Protein AF-A0A1G3XS09-F1 (afdb_monomer_lite)

pLDDT: mean 94.89, std 5.65, range [63.19, 98.88]

Foldseek 3Di:
DAWAWEDDPPDDIDIDDFAAPWEKEWALQFPPVVVSVVVQVVLVVLVQHHDPDPRDIAIEDPVQEYQDQEWEAADLQKFWFKFWKWAFAPVFIKIWIKTQIFRPVCNNVPPNVRSRRTHIHTHRYIYTCVVCVVPQQAKKKWKWFDDPNDIDGFDIDGPVRGHDPVVVCVVVVHRDHNYMYRRDHDATPVNDGDSGQKMKIKIADPPVGDITIGIHGYHHD

Sequence (221 aa):
MIRLTVTTEKNSPREFDFTVRQLFCGGFTGRNQEAVKKHIEEMASVGIPAPERTPALYHISPSLITTDSEIEVVGDKTSGEVEPVLLIGAEETYLTVGSDQTDREVERLSYPKSKQICGKAVAKDVWRFSEVKNHFDNLILRSEVEKDGKTYLYQEGPAGLLTKPFDLLSMYSVGNEGTALFSGTIPTKTGQLIYAGLYKIELIDPVLNRRITHTYRVKTL

Secondary structure (DSSP, 8-state):
-EEEEEEETTEEEEEEEE---EEEEEES-BS-HHHHHHHHHHHHHTTPPPPSSSSEEEEE-GGGEE--SEEEES-S-EE--EEEEEEE-SS-EEEEEEEE-EEHHHHTT-HHHHHHTS-EEE-SEEEEHHHHTTTGGGPEEEEEEEETTEEEEEEEEEGGGB--HHHHHHHHT---TTEEEE---PPBTTSS----SEEEEEEEETTTTEEEEEEEEEEE-

Structure (mmCIF, N/CA/C/O backbone):
data_AF-A0A1G3XS09-F1
#
_entry.id   AF-A0A1G3XS09-F1
#
loop_
_atom_site.group_PDB
_atom_site.id
_atom_site.type_symbol
_atom_site.label_atom_id
_atom_site.label_alt_id
_atom_site.label_comp_id
_atom_site.label_asym_id
_atom_site.label_entity_id
_atom_site.label_seq_id
_atom_site.pdbx_PDB_ins_code
_atom_site.Cartn_x
_atom_site.Cartn_y
_atom_site.Cartn_z
_atom_site.occupancy
_atom_site.B_iso_or_equiv
_atom_site.auth_seq_id
_atom_site.auth_comp_id
_atom_site.auth_asym_id
_atom_site.auth_atom_id
_atom_site.pdbx_PDB_model_num
ATOM 1 N N . MET A 1 1 ? -9.243 -3.678 -14.286 1.00 90.94 1 MET A N 1
ATOM 2 C CA . MET A 1 1 ? -8.316 -2.890 -15.127 1.00 90.94 1 MET A CA 1
ATOM 3 C C . MET A 1 1 ? -8.236 -1.510 -14.513 1.00 90.94 1 MET A C 1
ATOM 5 O O . MET A 1 1 ? -9.268 -1.019 -14.080 1.00 90.94 1 MET A O 1
ATOM 9 N N . ILE A 1 2 ? -7.046 -0.930 -14.428 1.00 96.38 2 ILE A N 1
ATOM 10 C CA . ILE A 1 2 ? -6.831 0.430 -13.925 1.00 96.38 2 ILE A CA 1
ATOM 11 C C . ILE A 1 2 ? -6.048 1.218 -14.974 1.00 96.38 2 ILE A C 1
ATOM 13 O O . ILE A 1 2 ? -5.151 0.663 -15.610 1.00 96.38 2 ILE A O 1
ATOM 17 N N . ARG A 1 3 ? -6.388 2.494 -15.161 1.00 96.56 3 ARG A N 1
ATOM 18 C CA . ARG A 1 3 ? -5.656 3.396 -16.058 1.00 96.56 3 ARG A CA 1
ATOM 19 C C . ARG A 1 3 ? -4.548 4.090 -15.281 1.00 96.56 3 ARG A C 1
ATOM 21 O O . ARG A 1 3 ? -4.817 4.681 -14.233 1.00 96.56 3 ARG A O 1
ATOM 28 N N . LEU A 1 4 ? -3.329 3.996 -15.795 1.00 97.44 4 LEU A N 1
ATOM 29 C CA . LEU A 1 4 ? -2.112 4.481 -15.153 1.00 97.44 4 LEU A CA 1
ATOM 30 C C . LEU A 1 4 ? -1.384 5.475 -16.049 1.00 97.44 4 LEU A C 1
ATOM 32 O O . LEU A 1 4 ? -1.480 5.406 -17.275 1.00 97.44 4 LEU A O 1
ATOM 36 N N . THR A 1 5 ? -0.595 6.337 -15.421 1.00 96.81 5 THR A N 1
ATOM 37 C CA . THR A 1 5 ? 0.255 7.326 -16.076 1.00 96.81 5 THR A CA 1
ATOM 38 C C . THR A 1 5 ? 1.693 7.095 -15.642 1.00 96.81 5 THR A C 1
ATOM 40 O O . THR A 1 5 ? 2.030 7.245 -14.471 1.00 96.81 5 THR A O 1
ATOM 43 N N . VAL A 1 6 ? 2.572 6.729 -16.574 1.00 94.31 6 VAL A N 1
ATOM 44 C CA . VAL A 1 6 ? 4.011 6.662 -16.292 1.00 94.31 6 VAL A CA 1
ATOM 45 C C . VAL A 1 6 ? 4.675 7.973 -16.694 1.00 94.31 6 VAL A C 1
ATOM 47 O O . VAL A 1 6 ? 4.574 8.397 -17.848 1.00 94.31 6 VAL A O 1
ATOM 50 N N . THR A 1 7 ? 5.391 8.588 -15.753 1.00 82.31 7 THR A N 1
ATOM 51 C CA . THR A 1 7 ? 6.214 9.778 -16.006 1.00 82.31 7 THR A CA 1
ATOM 52 C C . THR A 1 7 ? 7.686 9.405 -15.873 1.00 82.31 7 THR A C 1
ATOM 54 O O . THR A 1 7 ? 8.107 8.871 -14.849 1.00 82.31 7 THR A O 1
ATOM 57 N N . THR A 1 8 ? 8.477 9.680 -16.911 1.00 71.56 8 THR A N 1
ATOM 58 C CA . THR A 1 8 ? 9.941 9.505 -16.898 1.00 71.56 8 THR A CA 1
ATOM 59 C C . THR A 1 8 ? 10.602 10.868 -17.043 1.00 71.56 8 THR A C 1
ATOM 61 O O . THR A 1 8 ? 10.059 11.710 -17.751 1.00 71.56 8 THR A O 1
ATOM 64 N N . GLU A 1 9 ? 11.787 11.081 -16.468 1.00 63.19 9 GLU A N 1
ATOM 65 C CA . GLU A 1 9 ? 12.502 12.372 -16.558 1.00 63.19 9 GLU A CA 1
ATOM 66 C C . GLU A 1 9 ? 12.741 12.853 -18.002 1.00 63.19 9 GLU A C 1
ATOM 68 O O . GLU A 1 9 ? 12.928 14.042 -18.241 1.00 63.19 9 GLU A O 1
ATOM 73 N N . LYS A 1 10 ? 12.750 11.928 -18.970 1.00 63.69 10 LYS A N 1
ATOM 74 C CA . LYS A 1 10 ? 13.164 12.181 -20.357 1.00 63.69 10 LYS A CA 1
ATOM 75 C C . LYS A 1 10 ? 12.027 12.196 -21.380 1.00 63.69 10 LYS A C 1
ATOM 77 O O . LYS A 1 10 ? 12.295 12.501 -22.536 1.00 63.69 10 LYS A O 1
ATOM 82 N N . ASN A 1 11 ? 10.794 11.858 -20.999 1.00 66.56 11 ASN A N 1
ATOM 83 C CA . ASN A 1 11 ? 9.678 11.746 -21.945 1.00 66.56 11 ASN A CA 1
ATOM 84 C C . ASN A 1 11 ? 8.388 12.334 -21.380 1.00 66.56 11 ASN A C 1
ATOM 86 O O . ASN A 1 11 ? 8.175 12.340 -20.168 1.00 66.56 11 ASN A O 1
ATOM 90 N N . SER A 1 12 ? 7.501 12.751 -22.285 1.00 79.69 12 SER A N 1
ATOM 91 C CA . SER A 1 12 ? 6.124 13.104 -21.951 1.00 79.69 12 SER A CA 1
ATOM 92 C C . SER A 1 12 ? 5.427 11.965 -21.190 1.00 79.69 12 SER A C 1
ATOM 94 O O . SER A 1 12 ? 5.710 10.792 -21.468 1.00 79.69 12 SER A O 1
ATOM 96 N N . PRO A 1 13 ? 4.511 12.285 -20.256 1.00 89.88 13 PRO A N 1
ATOM 97 C CA . PRO A 1 13 ? 3.707 11.281 -19.574 1.00 89.88 13 PRO A CA 1
ATOM 98 C C . PRO A 1 13 ? 3.002 10.365 -20.575 1.00 89.88 13 PRO A C 1
ATOM 100 O O . PRO A 1 13 ? 2.465 10.830 -21.584 1.00 89.88 13 PRO A O 1
ATOM 103 N N . ARG A 1 14 ? 3.008 9.060 -20.297 1.00 93.56 14 ARG A N 1
ATOM 104 C CA . ARG A 1 14 ? 2.321 8.060 -21.119 1.00 93.56 14 ARG A CA 1
ATOM 105 C C . ARG A 1 14 ? 1.241 7.381 -20.301 1.00 93.56 14 ARG A C 1
ATOM 107 O O . ARG A 1 14 ? 1.540 6.750 -19.288 1.00 93.56 14 ARG A O 1
ATOM 114 N N . GLU A 1 15 ? 0.015 7.449 -20.795 1.00 95.94 15 GLU A N 1
ATOM 115 C CA . GLU A 1 15 ? -1.106 6.715 -20.225 1.00 95.94 15 GLU A CA 1
ATOM 116 C C . GLU A 1 15 ? -1.235 5.322 -20.842 1.00 95.94 15 GLU A C 1
ATOM 118 O O . GLU A 1 15 ? -0.944 5.123 -22.024 1.00 95.94 15 GLU A O 1
ATOM 123 N N . PHE A 1 16 ? -1.658 4.353 -20.038 1.00 96.25 16 PHE A N 1
ATOM 124 C CA . PHE A 1 16 ? -1.913 2.985 -20.476 1.00 96.25 16 PHE A CA 1
ATOM 125 C C . PHE A 1 16 ? -2.857 2.268 -19.509 1.00 96.25 16 PHE A C 1
ATOM 127 O O . PHE A 1 16 ? -2.965 2.625 -18.334 1.00 96.25 16 PHE A O 1
ATOM 134 N N . ASP A 1 17 ? -3.515 1.225 -20.006 1.00 97.31 17 ASP A N 1
ATOM 135 C CA . ASP A 1 17 ? -4.347 0.352 -19.189 1.00 97.31 17 ASP A CA 1
ATOM 136 C C . ASP A 1 17 ? -3.525 -0.805 -18.619 1.00 97.31 17 ASP A C 1
ATOM 138 O O . ASP A 1 17 ? -2.798 -1.497 -19.336 1.00 97.31 17 ASP A O 1
ATOM 142 N N . PHE A 1 18 ? -3.672 -1.049 -17.319 1.00 97.94 18 PHE A N 1
ATOM 143 C CA . PHE A 1 18 ? -3.061 -2.173 -16.623 1.00 97.94 18 PHE A CA 1
ATOM 144 C C . PHE A 1 18 ? -4.138 -3.145 -16.139 1.00 97.94 18 PHE A C 1
ATOM 146 O O . PHE A 1 18 ? -5.069 -2.790 -15.405 1.00 97.94 18 PHE A O 1
ATOM 153 N N . THR A 1 19 ? -4.018 -4.410 -16.538 1.00 98.06 19 THR A N 1
ATOM 154 C CA . THR A 1 19 ? -4.933 -5.468 -16.095 1.00 98.06 19 THR A CA 1
ATOM 155 C C . THR A 1 19 ? -4.356 -6.175 -14.880 1.00 98.06 19 THR A C 1
ATOM 157 O O . THR A 1 19 ? -3.457 -7.002 -15.002 1.00 98.06 19 THR A O 1
ATOM 160 N N . VAL A 1 20 ? -4.910 -5.875 -13.704 1.00 98.31 20 VAL A N 1
ATOM 161 C CA . VAL A 1 20 ? -4.592 -6.604 -12.473 1.00 98.31 20 VAL A CA 1
ATOM 162 C C . VAL A 1 20 ? -5.296 -7.960 -12.508 1.00 98.31 20 VAL A C 1
ATOM 164 O O . VAL A 1 20 ? -6.524 -8.028 -12.529 1.00 98.31 20 VAL A O 1
ATOM 167 N N . ARG A 1 21 ? -4.507 -9.033 -12.548 1.00 98.19 21 ARG A N 1
ATOM 168 C CA . ARG A 1 21 ? -4.956 -10.434 -12.542 1.00 98.19 21 ARG A CA 1
ATOM 169 C C . ARG A 1 21 ? -4.788 -11.091 -11.179 1.00 98.19 21 ARG A C 1
ATOM 171 O O . ARG A 1 21 ? -5.523 -12.019 -10.862 1.00 98.19 21 ARG A O 1
ATOM 178 N N . GLN A 1 22 ? -3.826 -10.620 -10.390 1.00 98.06 22 GLN A N 1
ATOM 179 C CA . GLN A 1 22 ? -3.557 -11.097 -9.036 1.00 98.06 22 GLN A CA 1
ATOM 180 C C . GLN A 1 22 ? -3.274 -9.894 -8.142 1.00 98.06 22 GLN A C 1
ATOM 182 O O . GLN A 1 22 ? -2.544 -8.990 -8.551 1.00 98.06 22 GLN A O 1
ATOM 187 N N . LEU A 1 23 ? -3.847 -9.880 -6.942 1.00 98.50 23 LEU A N 1
ATOM 188 C CA . LEU A 1 23 ? -3.646 -8.812 -5.968 1.00 98.50 23 LEU A CA 1
ATOM 189 C C . LEU A 1 23 ? -3.198 -9.411 -4.640 1.00 98.50 23 LEU A C 1
ATOM 191 O O . LEU A 1 23 ? -3.914 -10.212 -4.039 1.00 98.50 23 LEU A O 1
ATOM 195 N N . PHE A 1 24 ? -2.015 -9.014 -4.189 1.00 98.31 24 PHE A N 1
ATOM 196 C CA . PHE A 1 24 ? -1.444 -9.483 -2.936 1.00 98.31 24 PHE A CA 1
ATOM 197 C C . PHE A 1 24 ? -1.212 -8.328 -1.970 1.00 98.31 24 PHE A C 1
ATOM 199 O O . PHE A 1 24 ? -0.757 -7.264 -2.386 1.00 98.31 24 PHE A O 1
ATOM 206 N N . CYS A 1 25 ? -1.458 -8.575 -0.686 1.00 97.75 25 CYS A N 1
ATOM 207 C CA . CYS A 1 25 ? -1.119 -7.676 0.414 1.00 97.75 25 CYS A CA 1
ATOM 208 C C . CYS A 1 25 ? -0.092 -8.338 1.335 1.00 97.75 25 CYS A C 1
ATOM 210 O O . CYS A 1 25 ? -0.318 -9.440 1.844 1.00 97.75 25 CYS A O 1
ATOM 212 N N . GLY A 1 26 ? 1.033 -7.667 1.549 1.00 96.50 26 GLY A N 1
ATOM 213 C CA . GLY A 1 26 ? 2.077 -8.071 2.476 1.00 96.50 26 GLY A CA 1
ATOM 214 C C . GLY A 1 26 ? 1.677 -7.765 3.916 1.00 96.50 26 GLY A C 1
ATOM 215 O O . GLY A 1 26 ? 1.333 -6.639 4.252 1.00 96.50 26 GLY A O 1
ATOM 216 N N . GLY A 1 27 ? 1.744 -8.766 4.786 1.00 94.12 27 GLY A N 1
ATOM 217 C CA . GLY A 1 27 ? 1.606 -8.600 6.231 1.00 94.12 27 GLY A CA 1
ATOM 218 C C . GLY A 1 27 ? 2.937 -8.832 6.929 1.00 94.12 27 GLY A C 1
ATOM 219 O O . GLY A 1 27 ? 3.734 -9.655 6.484 1.00 94.12 27 GLY A O 1
ATOM 220 N N . PHE A 1 28 ? 3.175 -8.149 8.050 1.00 93.88 28 PHE A N 1
ATOM 221 C CA . PHE A 1 28 ? 4.369 -8.378 8.877 1.00 93.88 28 PHE A CA 1
ATOM 222 C C . PHE A 1 28 ? 5.688 -8.267 8.087 1.00 93.88 28 PHE A C 1
ATOM 224 O O . PHE A 1 28 ? 6.622 -9.041 8.291 1.00 93.88 28 PHE A O 1
ATOM 231 N N . THR A 1 29 ? 5.764 -7.310 7.157 1.00 95.81 29 THR A N 1
ATOM 232 C CA . THR A 1 29 ? 6.912 -7.124 6.252 1.00 95.81 29 THR A CA 1
ATOM 233 C C . THR A 1 29 ? 8.018 -6.257 6.854 1.00 95.81 29 THR A C 1
ATOM 235 O O . THR A 1 29 ? 8.967 -5.904 6.163 1.00 95.81 29 THR A O 1
ATOM 238 N N . GLY A 1 30 ? 7.945 -5.905 8.140 1.00 95.44 30 GLY A N 1
ATOM 239 C CA . GLY A 1 30 ? 8.998 -5.138 8.803 1.00 95.44 30 GLY A CA 1
ATOM 240 C C . GLY A 1 30 ? 10.340 -5.880 8.788 1.00 95.44 30 GLY A C 1
ATOM 241 O O . GLY A 1 30 ? 10.415 -7.052 9.153 1.00 95.44 30 GLY A O 1
ATOM 242 N N . ARG A 1 31 ? 11.433 -5.205 8.408 1.00 94.62 31 ARG A N 1
ATOM 243 C CA . ARG A 1 31 ? 12.780 -5.815 8.409 1.00 94.62 31 ARG A CA 1
ATOM 244 C C . ARG A 1 31 ? 13.311 -6.083 9.814 1.00 94.62 31 ARG A C 1
ATOM 246 O O . ARG A 1 31 ? 14.116 -6.992 9.992 1.00 94.62 31 ARG A O 1
ATOM 253 N N . ASN A 1 32 ? 12.853 -5.329 10.813 1.00 92.19 32 ASN A N 1
ATOM 254 C CA . ASN A 1 32 ? 13.169 -5.607 12.210 1.00 92.19 32 ASN A CA 1
ATOM 255 C C . ASN A 1 32 ? 12.340 -6.806 12.704 1.00 92.19 32 ASN A C 1
ATOM 257 O O . ASN A 1 32 ? 11.191 -6.650 13.117 1.00 92.19 32 ASN A O 1
ATOM 261 N N . GLN A 1 33 ? 12.940 -7.997 12.662 1.00 88.38 33 GLN A N 1
ATOM 262 C CA . GLN A 1 33 ? 12.272 -9.244 13.046 1.00 88.38 33 GLN A CA 1
ATOM 263 C C . GLN A 1 33 ? 11.922 -9.310 14.537 1.00 88.38 33 GLN A C 1
ATOM 265 O O . GLN A 1 33 ? 10.913 -9.914 14.889 1.00 88.38 33 GLN A O 1
ATOM 270 N N . GLU A 1 34 ? 12.690 -8.658 15.415 1.00 89.62 34 GLU A N 1
ATOM 271 C CA . GLU A 1 34 ? 12.349 -8.576 16.841 1.00 89.62 34 GLU A CA 1
ATOM 272 C C . GLU A 1 34 ? 11.078 -7.748 17.054 1.00 89.62 34 GLU A C 1
ATOM 274 O O . GLU A 1 34 ? 10.186 -8.160 17.794 1.00 89.62 34 GLU A O 1
ATOM 279 N N . ALA A 1 35 ? 10.955 -6.617 16.353 1.00 87.19 35 ALA A N 1
ATOM 280 C CA . ALA A 1 35 ? 9.757 -5.783 16.397 1.00 87.19 35 ALA A CA 1
ATOM 281 C C . ALA A 1 35 ? 8.536 -6.501 15.801 1.00 87.19 35 ALA A C 1
ATOM 283 O O . ALA A 1 35 ? 7.455 -6.447 16.385 1.00 87.19 35 ALA A O 1
ATOM 284 N N . VAL A 1 36 ? 8.709 -7.215 14.682 1.00 90.12 36 VAL A N 1
ATOM 285 C CA . VAL A 1 36 ? 7.646 -8.044 14.086 1.00 90.12 36 VAL A CA 1
ATOM 286 C C . VAL A 1 36 ? 7.198 -9.130 15.061 1.00 90.12 36 VAL A C 1
ATOM 288 O O . VAL A 1 36 ? 6.000 -9.290 15.287 1.00 90.12 36 VAL A O 1
ATOM 291 N N . LYS A 1 37 ? 8.144 -9.839 15.685 1.00 89.38 37 LYS A N 1
ATOM 292 C CA . LYS A 1 37 ? 7.843 -10.884 16.666 1.00 89.38 37 LYS A CA 1
ATOM 293 C C . LYS A 1 37 ? 7.083 -10.326 17.869 1.00 89.38 37 LYS A C 1
ATOM 295 O O . LYS A 1 37 ? 6.053 -10.882 18.234 1.00 89.38 37 LYS A O 1
ATOM 300 N N . LYS A 1 38 ? 7.542 -9.205 18.434 1.00 87.56 38 LYS A N 1
ATOM 301 C CA . LYS A 1 38 ? 6.863 -8.537 19.551 1.00 87.56 38 LYS A CA 1
ATOM 302 C C . LYS A 1 38 ? 5.432 -8.140 19.183 1.00 87.56 38 LYS A C 1
ATOM 304 O O . LYS A 1 38 ? 4.519 -8.367 19.966 1.00 87.56 38 LYS A O 1
ATOM 309 N N . HIS A 1 39 ? 5.224 -7.603 17.981 1.00 86.06 39 HIS A N 1
ATOM 310 C CA . HIS A 1 39 ? 3.888 -7.243 17.513 1.00 86.06 39 HIS A CA 1
ATOM 311 C C . HIS A 1 39 ? 2.968 -8.469 17.390 1.00 86.06 39 HIS A C 1
ATOM 313 O O . HIS A 1 39 ? 1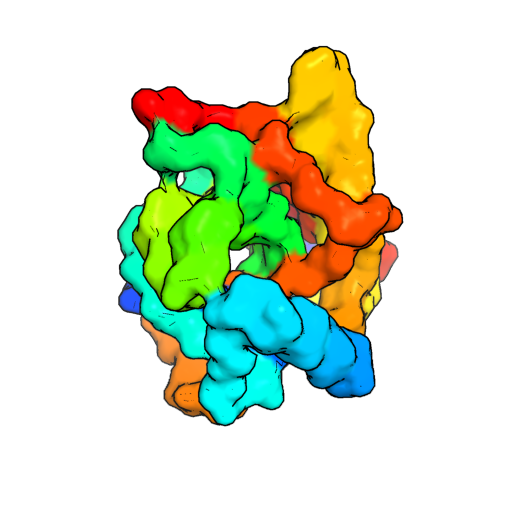.814 -8.423 17.807 1.00 86.06 39 HIS A O 1
ATOM 319 N N . ILE A 1 40 ? 3.485 -9.596 16.891 1.00 87.94 40 ILE A N 1
ATOM 320 C CA . ILE A 1 40 ? 2.737 -10.862 16.830 1.00 87.94 40 ILE A CA 1
ATOM 321 C C . ILE A 1 40 ? 2.373 -11.361 18.236 1.00 87.94 40 ILE A C 1
ATOM 323 O O . ILE A 1 40 ? 1.249 -11.808 18.449 1.00 87.94 40 ILE A O 1
ATOM 327 N N . GLU A 1 41 ? 3.288 -11.264 19.203 1.00 88.50 41 GLU A N 1
ATOM 328 C CA . GLU A 1 41 ? 3.032 -11.634 20.603 1.00 88.50 41 GLU A CA 1
ATOM 329 C C . GLU A 1 41 ? 1.960 -10.736 21.250 1.00 88.50 41 GLU A C 1
ATOM 331 O O . GLU A 1 41 ? 1.045 -11.240 21.907 1.00 88.50 41 GLU A O 1
ATOM 336 N N . GLU A 1 42 ? 2.015 -9.421 21.015 1.00 84.44 42 GLU A N 1
ATOM 337 C CA . GLU A 1 42 ? 0.992 -8.461 21.460 1.00 84.44 42 GLU A CA 1
ATOM 338 C C . GLU A 1 42 ? -0.387 -8.816 20.885 1.00 84.44 42 GLU A C 1
ATOM 340 O O . GLU A 1 42 ? -1.390 -8.818 21.599 1.00 84.44 42 GLU A O 1
ATOM 345 N N . MET A 1 43 ? -0.441 -9.192 19.611 1.00 83.69 43 MET A N 1
ATOM 346 C CA . MET A 1 43 ? -1.677 -9.585 18.937 1.00 83.69 43 MET A CA 1
ATOM 347 C C . MET A 1 43 ? -2.237 -10.924 19.411 1.00 83.69 43 MET A C 1
ATOM 349 O O . MET A 1 43 ? -3.446 -11.049 19.630 1.00 83.69 43 MET A O 1
ATOM 353 N N . ALA A 1 44 ? -1.366 -11.901 19.652 1.00 86.38 44 ALA A N 1
ATOM 354 C CA . ALA A 1 44 ? -1.753 -13.178 20.235 1.00 86.38 44 ALA A CA 1
ATOM 355 C C . ALA A 1 44 ? -2.376 -12.992 21.628 1.00 86.38 44 ALA A C 1
ATOM 357 O O . ALA A 1 44 ? -3.348 -13.671 21.961 1.00 86.38 44 ALA A O 1
ATOM 358 N N . SER A 1 45 ? -1.886 -12.024 22.416 1.00 85.81 45 SER A N 1
ATOM 359 C CA . SER A 1 45 ? -2.428 -11.721 23.751 1.00 85.81 45 SER A CA 1
ATOM 360 C C . SER A 1 45 ? -3.883 -11.229 23.736 1.00 85.81 45 SER A C 1
ATOM 362 O O . SER A 1 45 ? -4.600 -11.407 24.720 1.00 85.81 45 SER A O 1
ATOM 364 N N . VAL A 1 46 ? -4.341 -10.670 22.610 1.00 79.75 46 VAL A N 1
ATOM 365 C CA . VAL A 1 46 ? -5.727 -10.217 22.399 1.00 79.75 46 VAL A CA 1
ATOM 366 C C . VAL A 1 46 ? -6.543 -11.184 21.531 1.00 79.75 46 VAL A C 1
ATOM 368 O O . VAL A 1 46 ? -7.625 -10.833 21.061 1.00 79.75 46 VAL A O 1
ATOM 371 N N . GLY A 1 47 ? -6.049 -12.413 21.343 1.00 81.81 47 GLY A N 1
ATOM 372 C CA . GLY A 1 47 ? -6.763 -13.498 20.668 1.00 81.81 47 GLY A CA 1
ATOM 373 C C . GLY A 1 47 ? -6.664 -13.491 19.143 1.00 81.81 47 GLY A C 1
ATOM 374 O O . GLY A 1 47 ? -7.410 -14.223 18.495 1.00 81.81 47 GLY A O 1
ATOM 375 N N . ILE A 1 48 ? -5.761 -12.697 18.560 1.00 81.94 48 ILE A N 1
ATOM 376 C CA . ILE A 1 48 ? -5.571 -12.650 17.107 1.00 81.94 48 ILE A CA 1
ATOM 377 C C . ILE A 1 48 ? -4.495 -13.675 16.718 1.00 81.94 48 ILE A C 1
ATOM 379 O O . ILE A 1 48 ? -3.388 -13.621 17.258 1.00 81.94 48 ILE A O 1
ATOM 383 N N . PRO A 1 49 ? -4.786 -14.628 15.812 1.00 82.19 49 PRO A N 1
ATOM 384 C CA . PRO A 1 49 ? -3.843 -15.686 15.471 1.00 82.19 49 PRO A CA 1
ATOM 385 C C . PRO A 1 49 ? -2.604 -15.138 14.755 1.00 82.19 49 PRO A C 1
ATOM 387 O O . PRO A 1 49 ? -2.695 -14.258 13.896 1.00 82.19 49 PRO A O 1
ATOM 390 N N . ALA A 1 50 ? -1.446 -15.710 15.086 1.00 86.31 50 ALA A N 1
ATOM 391 C CA . ALA A 1 50 ? -0.197 -15.441 14.387 1.00 86.31 50 ALA A CA 1
ATOM 392 C C . ALA A 1 50 ? -0.264 -15.933 12.926 1.00 86.31 50 ALA A C 1
ATOM 394 O O . ALA A 1 50 ? -0.937 -16.931 12.645 1.00 86.31 50 ALA A O 1
ATOM 395 N N . PRO A 1 51 ? 0.444 -15.276 11.991 1.00 87.56 51 PRO A N 1
ATOM 396 C CA . PRO A 1 51 ? 0.556 -15.775 10.627 1.00 87.56 51 PRO A CA 1
ATOM 397 C C . PRO A 1 51 ? 1.376 -17.074 10.586 1.00 87.56 51 PRO A C 1
ATOM 399 O O . PRO A 1 51 ? 2.283 -17.275 11.391 1.00 87.56 51 PRO A O 1
ATOM 402 N N . GLU A 1 52 ? 1.120 -17.926 9.591 1.00 86.94 52 GLU A N 1
ATOM 403 C CA . GLU A 1 52 ? 1.903 -19.156 9.370 1.00 86.94 52 GLU A CA 1
ATOM 404 C C . GLU A 1 52 ? 3.367 -18.867 8.998 1.00 86.94 52 GLU A C 1
ATOM 406 O O . GLU A 1 52 ? 4.261 -19.673 9.257 1.00 86.94 52 GLU A O 1
ATOM 411 N N . ARG A 1 53 ? 3.618 -17.706 8.380 1.00 89.94 53 ARG A N 1
ATOM 412 C CA . ARG A 1 53 ? 4.937 -17.261 7.931 1.00 89.94 53 ARG A CA 1
ATOM 413 C C . ARG A 1 53 ? 5.069 -15.747 8.051 1.00 89.94 53 ARG A C 1
ATOM 415 O O . ARG A 1 53 ? 4.127 -15.013 7.767 1.00 89.94 53 ARG A O 1
ATOM 422 N N . THR A 1 54 ? 6.268 -15.286 8.400 1.00 91.38 54 THR A N 1
ATOM 423 C CA . THR A 1 54 ? 6.651 -13.869 8.394 1.00 91.38 54 THR A CA 1
ATOM 424 C C . THR A 1 54 ? 7.827 -13.633 7.438 1.00 91.38 54 THR A C 1
ATOM 426 O O . THR A 1 54 ? 8.847 -14.315 7.569 1.00 91.38 54 THR A O 1
ATOM 429 N N . PRO A 1 55 ? 7.732 -12.679 6.496 1.00 94.50 55 PRO A N 1
ATOM 430 C CA . PRO A 1 55 ? 6.538 -11.903 6.145 1.00 94.50 55 PRO A CA 1
ATOM 431 C C . PRO A 1 55 ? 5.400 -12.763 5.577 1.00 94.50 55 PRO A C 1
ATOM 433 O O . PRO A 1 55 ? 5.653 -13.776 4.921 1.00 94.50 55 PRO A O 1
ATOM 436 N N . ALA A 1 56 ? 4.158 -12.346 5.813 1.00 94.06 56 ALA A N 1
ATOM 437 C CA . ALA A 1 56 ? 2.943 -12.973 5.298 1.00 94.06 56 ALA A CA 1
ATOM 438 C C . ALA A 1 56 ? 2.553 -12.370 3.940 1.00 94.06 56 ALA A C 1
ATOM 440 O O . ALA A 1 56 ? 2.789 -11.186 3.697 1.00 94.06 56 ALA A O 1
ATOM 441 N N . LEU A 1 57 ? 1.918 -13.159 3.072 1.00 95.50 57 LEU A N 1
ATOM 442 C CA . LEU A 1 57 ? 1.368 -12.679 1.806 1.00 95.50 57 LEU A CA 1
ATOM 443 C C . LEU A 1 57 ? -0.076 -13.155 1.643 1.00 95.50 57 LEU A C 1
ATOM 445 O O . LEU A 1 57 ? -0.342 -14.354 1.594 1.00 95.50 57 LEU A O 1
ATOM 449 N N . TYR A 1 58 ? -1.007 -12.210 1.552 1.00 95.19 58 TYR A N 1
ATOM 450 C CA . TYR A 1 58 ? -2.435 -12.489 1.446 1.00 95.19 58 TYR A CA 1
ATOM 451 C C . TYR A 1 58 ? -2.911 -12.247 0.019 1.00 95.19 58 TYR A C 1
ATOM 453 O O . TYR A 1 58 ? -2.828 -11.126 -0.475 1.00 95.19 58 TYR A O 1
ATOM 461 N N . HIS A 1 59 ? -3.420 -13.288 -0.640 1.00 96.56 59 HIS A N 1
ATOM 462 C CA . HIS A 1 59 ? -4.048 -13.168 -1.954 1.00 96.56 59 HIS A CA 1
ATOM 463 C C . HIS A 1 59 ? -5.512 -12.749 -1.786 1.00 96.56 59 HIS A C 1
ATOM 465 O O . HIS A 1 59 ? -6.279 -13.442 -1.116 1.00 96.56 59 HIS A O 1
ATOM 471 N N . ILE A 1 60 ? -5.887 -11.624 -2.388 1.00 97.69 60 ILE A N 1
ATOM 472 C CA . ILE A 1 60 ? -7.242 -11.064 -2.339 1.00 97.69 60 ILE A CA 1
ATOM 473 C C . ILE A 1 60 ? -7.756 -10.791 -3.754 1.00 97.69 60 ILE A C 1
ATOM 475 O O . ILE A 1 60 ? -7.003 -10.833 -4.730 1.00 97.69 60 ILE A O 1
ATOM 479 N N . SER A 1 61 ? -9.054 -10.516 -3.880 1.00 98.19 61 SER A N 1
ATOM 480 C CA . SER A 1 61 ? -9.666 -10.275 -5.190 1.00 98.19 61 SER A CA 1
ATOM 481 C C . SER A 1 61 ? -9.027 -9.082 -5.923 1.00 98.19 61 SER A C 1
ATOM 483 O O . SER A 1 61 ? -9.044 -7.966 -5.394 1.00 98.19 61 SER A O 1
ATOM 485 N N . PRO A 1 62 ? -8.578 -9.253 -7.183 1.00 98.06 62 PRO A N 1
ATOM 486 C CA . PRO A 1 62 ? -8.117 -8.157 -8.036 1.00 98.06 62 PRO A CA 1
ATOM 487 C C . PRO A 1 62 ? -9.154 -7.056 -8.268 1.00 98.06 62 PRO A C 1
ATOM 489 O O . PRO A 1 62 ? -8.783 -5.952 -8.644 1.00 98.06 62 PRO A O 1
ATOM 492 N N . SER A 1 63 ? -10.445 -7.329 -8.056 1.00 97.62 63 SER A N 1
ATOM 493 C CA . SER A 1 63 ? -11.511 -6.329 -8.197 1.00 97.62 63 SER A CA 1
ATOM 494 C C . SER A 1 63 ? -11.478 -5.235 -7.127 1.00 97.62 63 SER A C 1
ATOM 496 O O . SER A 1 63 ? -12.197 -4.253 -7.261 1.00 97.62 63 SER A O 1
ATOM 498 N N . LEU A 1 64 ? -10.699 -5.412 -6.054 1.00 98.12 64 LEU A N 1
ATOM 499 C CA . LEU A 1 64 ? -10.629 -4.454 -4.949 1.00 98.12 64 LEU A CA 1
ATOM 500 C C . LEU A 1 64 ? -9.731 -3.256 -5.252 1.00 98.12 64 LEU A C 1
ATOM 502 O O . LEU A 1 64 ? -9.863 -2.229 -4.592 1.00 98.12 64 LEU A O 1
ATOM 506 N N . ILE A 1 65 ? -8.799 -3.380 -6.200 1.00 98.50 65 ILE A N 1
ATOM 507 C CA . ILE A 1 65 ? -7.877 -2.293 -6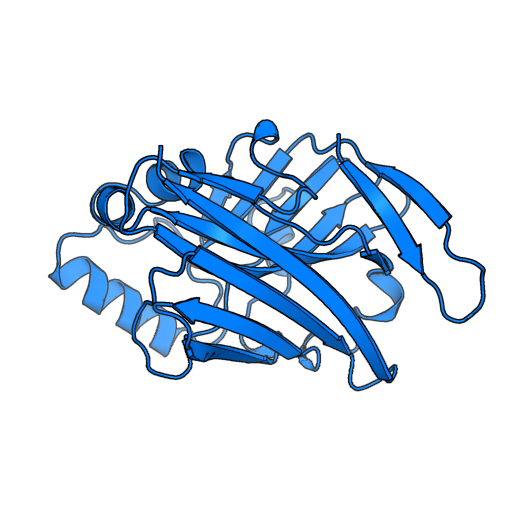.529 1.00 98.50 65 ILE A CA 1
ATOM 508 C C . ILE A 1 65 ? -8.566 -1.234 -7.388 1.00 98.50 65 ILE A C 1
ATOM 510 O O . ILE A 1 65 ? -9.207 -1.551 -8.390 1.00 98.50 65 ILE A O 1
ATOM 514 N N . THR A 1 66 ? -8.405 0.031 -7.014 1.00 98.56 66 THR A N 1
ATOM 515 C CA . THR A 1 66 ? -8.987 1.161 -7.742 1.00 98.56 66 THR A CA 1
ATOM 516 C C . THR A 1 66 ? -8.065 2.377 -7.733 1.00 98.56 66 THR A C 1
ATOM 518 O O . THR A 1 66 ? -7.299 2.585 -6.793 1.00 98.56 66 THR A O 1
ATOM 521 N N . THR A 1 67 ? -8.153 3.191 -8.785 1.00 98.50 67 THR A N 1
ATOM 522 C CA . THR A 1 67 ? -7.542 4.527 -8.856 1.00 98.50 67 THR A CA 1
ATOM 523 C C . THR A 1 67 ? -8.541 5.651 -8.567 1.00 98.50 67 THR A C 1
ATOM 525 O O . THR A 1 67 ? -8.240 6.830 -8.789 1.00 98.50 67 THR A O 1
ATOM 528 N N . ASP A 1 68 ? -9.737 5.300 -8.096 1.00 98.25 68 ASP A N 1
ATOM 529 C CA . ASP A 1 68 ? -10.776 6.252 -7.729 1.00 98.25 68 ASP A CA 1
ATOM 530 C C . ASP A 1 68 ? -10.397 7.048 -6.475 1.00 98.25 68 ASP A C 1
ATOM 532 O O . ASP A 1 68 ? -9.567 6.649 -5.650 1.00 98.25 68 ASP A O 1
ATOM 536 N N . SER A 1 69 ? -11.023 8.214 -6.341 1.00 98.06 69 SER A N 1
ATOM 537 C CA . SER A 1 69 ? -10.868 9.108 -5.192 1.00 98.06 69 SER A CA 1
ATOM 538 C C . SER A 1 69 ? -11.891 8.839 -4.084 1.00 98.06 69 SER A C 1
ATOM 540 O O . SER A 1 69 ? -12.047 9.666 -3.188 1.00 98.06 69 SER A O 1
ATOM 542 N N . GLU A 1 70 ? -12.614 7.723 -4.139 1.00 98.56 70 GLU A N 1
ATOM 543 C CA . GLU A 1 70 ? -13.557 7.287 -3.110 1.00 98.56 70 GLU A CA 1
ATOM 544 C C . GLU A 1 70 ? -13.596 5.757 -3.057 1.00 98.56 70 GLU A C 1
ATOM 546 O O . GLU A 1 70 ? -13.561 5.094 -4.093 1.00 98.56 70 GLU A O 1
ATOM 551 N N . ILE A 1 71 ? -13.663 5.210 -1.846 1.00 98.25 71 ILE A N 1
ATOM 552 C CA . ILE A 1 71 ? -13.992 3.809 -1.588 1.00 98.25 71 ILE A CA 1
ATOM 553 C C . ILE A 1 71 ? -15.140 3.740 -0.585 1.00 98.25 71 ILE A C 1
ATOM 555 O O . ILE A 1 71 ? -15.272 4.601 0.289 1.00 98.25 71 ILE A O 1
ATOM 559 N N . GLU A 1 72 ? -15.938 2.685 -0.686 1.00 98.00 72 GLU A N 1
ATOM 560 C CA . GLU A 1 72 ? -17.033 2.415 0.238 1.00 98.00 72 GLU A CA 1
ATOM 561 C C . GLU A 1 72 ? -16.645 1.303 1.218 1.00 98.00 72 GLU A C 1
ATOM 563 O O . GLU A 1 72 ? -15.961 0.338 0.857 1.00 98.00 72 GLU A O 1
ATOM 568 N N . VAL A 1 73 ? -17.057 1.451 2.475 1.00 97.69 73 VAL A N 1
ATOM 569 C CA . VAL A 1 73 ? -16.807 0.488 3.553 1.00 97.69 73 VAL A CA 1
ATOM 570 C C . VAL A 1 73 ? -18.073 0.256 4.370 1.00 97.69 73 VAL A C 1
ATOM 572 O O . VAL A 1 73 ? -18.934 1.125 4.459 1.00 97.69 73 VAL A O 1
ATOM 575 N N . VAL A 1 74 ? -18.179 -0.916 4.995 1.00 95.62 74 VAL A N 1
ATOM 576 C CA . VAL A 1 74 ? -19.331 -1.258 5.845 1.00 95.62 74 VAL A CA 1
ATOM 577 C C . VAL A 1 74 ? -19.154 -0.733 7.275 1.00 95.62 74 VAL A C 1
ATOM 579 O O . VAL A 1 74 ? -20.095 -0.206 7.854 1.00 95.62 74 VAL A O 1
ATOM 582 N N . GLY A 1 75 ? -17.957 -0.876 7.855 1.00 90.81 75 GLY A N 1
ATOM 583 C CA . GLY A 1 75 ? -17.667 -0.467 9.232 1.00 90.81 75 GLY A CA 1
ATOM 584 C C . GLY A 1 75 ? -17.115 0.957 9.355 1.00 90.81 75 GLY A C 1
ATOM 585 O O . GLY A 1 75 ? -16.434 1.465 8.461 1.00 90.81 75 GLY A O 1
ATOM 586 N N . ASP A 1 76 ? -17.342 1.589 10.507 1.00 93.25 76 ASP A N 1
ATOM 587 C CA . ASP A 1 76 ? -16.761 2.889 10.880 1.00 93.25 76 ASP A CA 1
ATOM 588 C C . ASP A 1 76 ? -15.342 2.767 11.474 1.00 93.25 76 ASP A C 1
ATOM 590 O O . ASP A 1 76 ? -14.620 3.757 11.603 1.00 93.25 76 ASP A O 1
ATOM 594 N N . LYS A 1 77 ? -14.905 1.542 11.792 1.00 96.25 77 LYS A N 1
ATOM 595 C CA . LYS A 1 77 ? -13.560 1.220 12.299 1.00 96.25 77 LYS A CA 1
ATOM 596 C C . LYS A 1 77 ? -12.670 0.629 11.215 1.00 96.25 77 LYS A C 1
ATOM 598 O O . LYS A 1 77 ? -12.088 -0.446 11.371 1.00 96.25 77 LYS A O 1
ATOM 603 N N . THR A 1 78 ? -12.544 1.355 10.113 1.00 97.69 78 THR A N 1
ATOM 604 C CA . THR A 1 78 ? -11.596 1.024 9.048 1.00 97.69 78 THR A CA 1
ATOM 605 C C . THR A 1 78 ? -10.455 2.033 9.029 1.00 97.69 78 THR A C 1
ATOM 607 O O . THR A 1 78 ? -10.619 3.192 9.411 1.00 97.69 78 THR A O 1
ATOM 610 N N . SER A 1 79 ? -9.271 1.600 8.607 1.00 97.88 79 SER A N 1
ATOM 611 C CA . SER A 1 79 ? -8.125 2.496 8.441 1.00 97.88 79 SER A CA 1
ATOM 612 C C . SER A 1 79 ? -7.337 2.156 7.187 1.00 97.88 79 SER A C 1
ATOM 614 O O . SER A 1 79 ? -7.072 0.976 6.954 1.00 97.88 79 SER A O 1
ATOM 616 N N . GLY A 1 80 ? -6.902 3.178 6.457 1.00 97.69 80 GLY A N 1
ATOM 617 C CA . GLY A 1 80 ? -5.965 3.046 5.347 1.00 97.69 80 GLY A CA 1
ATOM 618 C C . GLY A 1 80 ? -4.524 2.973 5.829 1.00 97.69 80 GLY A C 1
ATOM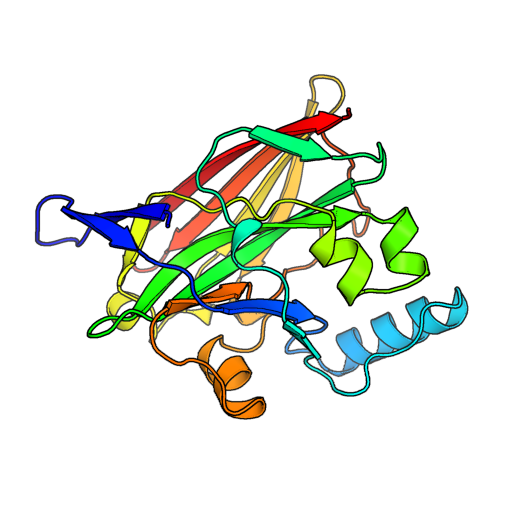 619 O O . GLY A 1 80 ? -4.148 3.715 6.728 1.00 97.69 80 GLY A O 1
ATOM 620 N N . GLU A 1 81 ? -3.714 2.106 5.231 1.00 98.12 81 GLU A N 1
ATOM 621 C CA . GLU A 1 81 ? -2.282 1.971 5.527 1.00 98.12 81 GLU A CA 1
ATOM 622 C C . GLU A 1 81 ? -1.470 2.328 4.277 1.00 98.12 81 GLU A C 1
ATOM 624 O O . GLU A 1 81 ? -1.730 1.753 3.225 1.00 98.12 81 GLU A O 1
ATOM 629 N N . VAL A 1 82 ? -0.550 3.301 4.332 1.00 98.81 82 VAL A N 1
ATOM 630 C CA . VAL A 1 82 ? 0.242 3.694 3.146 1.00 98.81 82 VAL A CA 1
ATOM 631 C C . VAL A 1 82 ? 1.318 2.667 2.808 1.00 98.81 82 VAL A C 1
ATOM 633 O O . VAL A 1 82 ? 2.152 2.321 3.645 1.00 98.81 82 VAL A O 1
ATOM 636 N N . GLU A 1 83 ? 1.346 2.235 1.548 1.00 98.75 83 GLU A N 1
ATOM 637 C CA . GLU A 1 83 ? 2.240 1.177 1.081 1.00 98.75 83 GLU A CA 1
ATOM 638 C C . GLU A 1 83 ? 2.889 1.494 -0.273 1.00 98.75 83 GLU A C 1
ATOM 640 O O . GLU A 1 83 ? 2.270 2.138 -1.130 1.00 98.75 83 GLU A O 1
ATOM 645 N N . PRO A 1 84 ? 4.113 0.992 -0.524 1.00 98.50 84 PRO A N 1
ATOM 646 C CA . PRO A 1 84 ? 4.647 0.913 -1.870 1.00 98.50 84 PRO A CA 1
ATOM 647 C C . PRO A 1 84 ? 3.962 -0.241 -2.612 1.00 98.50 84 PRO A C 1
ATOM 649 O O . PRO A 1 84 ? 3.972 -1.391 -2.157 1.00 98.50 84 PRO A O 1
ATOM 652 N N . VAL A 1 85 ? 3.398 0.066 -3.779 1.00 98.75 85 VAL A N 1
ATOM 653 C CA . VAL A 1 85 ? 2.675 -0.901 -4.609 1.00 98.75 85 VAL A CA 1
ATOM 654 C C . VAL A 1 85 ? 3.468 -1.213 -5.868 1.00 98.75 85 VAL A C 1
ATOM 656 O O . VAL A 1 85 ? 3.718 -0.332 -6.693 1.00 98.75 85 VAL A O 1
ATOM 659 N N . LEU A 1 86 ? 3.857 -2.477 -6.020 1.00 98.50 86 LEU A N 1
ATOM 660 C CA . LEU A 1 86 ? 4.545 -2.979 -7.204 1.00 98.50 86 LEU A CA 1
ATOM 661 C C . LEU A 1 86 ? 3.526 -3.522 -8.213 1.00 98.50 86 LEU A C 1
ATOM 663 O O . LEU A 1 86 ? 2.630 -4.277 -7.840 1.00 98.50 86 LEU A O 1
ATOM 667 N N . LEU A 1 87 ? 3.677 -3.171 -9.488 1.00 98.56 87 LEU A N 1
ATOM 668 C CA . LEU A 1 87 ? 2.805 -3.607 -10.580 1.00 98.56 87 LEU A CA 1
ATOM 669 C C . LEU A 1 87 ? 3.648 -4.306 -11.651 1.00 98.56 87 LEU A C 1
ATOM 671 O O . LEU A 1 87 ? 4.430 -3.658 -12.349 1.00 98.56 87 LEU A O 1
ATOM 675 N N . ILE A 1 88 ? 3.506 -5.624 -11.780 1.00 98.31 88 ILE A N 1
ATOM 676 C CA . ILE A 1 88 ? 4.266 -6.434 -12.740 1.00 98.31 88 ILE A CA 1
ATOM 677 C C . ILE A 1 88 ? 3.555 -6.421 -14.096 1.00 98.31 88 ILE A C 1
ATOM 679 O O . ILE A 1 88 ? 2.543 -7.099 -14.279 1.00 98.31 88 ILE A O 1
ATOM 683 N N . GLY A 1 89 ? 4.060 -5.641 -15.051 1.00 96.50 89 GLY A N 1
ATOM 684 C CA . GLY A 1 89 ? 3.622 -5.686 -16.447 1.00 96.50 89 GLY A CA 1
ATOM 685 C C . GLY A 1 89 ? 4.340 -6.772 -17.249 1.00 96.50 89 GLY A C 1
ATOM 686 O O . GLY A 1 89 ? 5.210 -7.467 -16.731 1.00 96.50 89 GLY A O 1
ATOM 687 N N . ALA A 1 90 ? 3.976 -6.908 -18.528 1.00 92.00 90 ALA A N 1
ATOM 688 C CA . ALA A 1 90 ? 4.559 -7.920 -19.416 1.00 92.00 90 ALA A CA 1
ATOM 689 C C . ALA A 1 90 ? 6.047 -7.658 -19.698 1.00 92.00 90 ALA A C 1
ATOM 691 O O . ALA A 1 90 ? 6.861 -8.575 -19.704 1.00 92.00 90 ALA A O 1
ATOM 692 N N . GLU A 1 91 ? 6.399 -6.387 -19.904 1.00 91.00 91 GLU A N 1
ATOM 693 C CA . GLU A 1 91 ? 7.760 -5.962 -20.259 1.00 91.00 91 GLU A CA 1
ATOM 694 C C . GLU A 1 91 ? 8.421 -5.111 -19.170 1.00 91.00 91 GLU A C 1
ATOM 696 O O . GLU A 1 91 ? 9.643 -5.051 -19.069 1.00 91.00 91 GLU A O 1
ATOM 701 N N . GLU A 1 92 ? 7.618 -4.425 -18.357 1.00 94.88 92 GLU A N 1
ATOM 702 C CA . GLU A 1 92 ? 8.091 -3.425 -17.406 1.00 94.88 92 GLU A CA 1
ATOM 703 C C . GLU A 1 92 ? 7.378 -3.605 -16.067 1.00 94.88 92 GLU A C 1
ATOM 705 O O . GLU A 1 92 ? 6.184 -3.903 -16.004 1.00 94.88 92 GLU A O 1
ATOM 710 N N . THR A 1 93 ? 8.123 -3.398 -14.986 1.00 97.19 93 THR A N 1
ATOM 711 C CA . THR A 1 93 ? 7.569 -3.325 -13.635 1.00 97.19 93 THR A CA 1
ATOM 712 C C . THR A 1 93 ? 7.457 -1.872 -13.210 1.00 97.19 93 THR A C 1
ATOM 714 O O . THR A 1 93 ? 8.405 -1.096 -13.358 1.00 97.19 93 THR A O 1
ATOM 717 N N . TYR A 1 94 ? 6.321 -1.517 -12.626 1.00 98.06 94 TYR A N 1
ATOM 718 C CA . TYR A 1 94 ? 6.059 -0.176 -12.128 1.00 98.06 94 TYR A CA 1
ATOM 719 C C . TYR A 1 94 ? 5.976 -0.150 -10.603 1.00 98.06 94 TYR A C 1
ATOM 721 O O . TYR A 1 94 ? 5.659 -1.155 -9.966 1.00 98.06 94 TYR A O 1
ATOM 729 N N . LEU A 1 95 ? 6.259 1.015 -10.027 1.00 98.31 95 LEU A N 1
ATOM 730 C CA . LEU A 1 95 ? 6.082 1.315 -8.612 1.00 98.31 95 LEU A CA 1
ATOM 731 C C . LEU A 1 95 ? 5.144 2.509 -8.458 1.00 98.31 95 LEU A C 1
ATOM 733 O O . LEU A 1 95 ? 5.297 3.517 -9.149 1.00 98.31 95 LEU A O 1
ATOM 737 N N . THR A 1 96 ? 4.207 2.406 -7.527 1.00 98.69 96 THR A N 1
ATOM 738 C CA . THR A 1 96 ? 3.332 3.504 -7.118 1.00 98.69 96 THR A CA 1
ATOM 739 C C . THR A 1 96 ? 3.097 3.480 -5.609 1.00 98.69 96 THR A C 1
ATOM 741 O O . THR A 1 96 ? 3.691 2.669 -4.894 1.00 98.69 96 THR A O 1
ATOM 744 N N . VAL A 1 97 ? 2.260 4.388 -5.116 1.00 98.81 97 VAL A N 1
ATOM 745 C CA . VAL A 1 97 ? 1.766 4.399 -3.740 1.00 98.81 97 VAL A CA 1
ATOM 746 C C . VAL A 1 97 ? 0.325 3.911 -3.705 1.00 98.81 97 VAL A C 1
ATOM 748 O O . VAL A 1 97 ? -0.481 4.246 -4.577 1.00 98.81 97 VAL A O 1
ATOM 751 N N . GLY A 1 98 ? -0.005 3.136 -2.682 1.00 98.81 98 GLY A N 1
ATOM 752 C CA . GLY A 1 98 ? -1.365 2.706 -2.409 1.00 98.81 98 GLY A CA 1
ATOM 753 C C . GLY A 1 98 ? -1.720 2.819 -0.940 1.00 98.81 98 GLY A C 1
ATOM 754 O O . GLY A 1 98 ? -0.868 3.098 -0.095 1.00 98.81 98 GLY A O 1
ATOM 755 N N . SER A 1 99 ? -3.000 2.613 -0.654 1.00 98.69 99 SER A N 1
ATOM 756 C CA . SER A 1 99 ? -3.511 2.465 0.693 1.00 98.69 99 SER A CA 1
ATOM 757 C C . SER A 1 99 ? -4.239 1.136 0.860 1.00 98.69 99 SER A C 1
ATOM 759 O O . SER A 1 99 ? -5.240 0.877 0.187 1.00 98.69 99 SER A O 1
ATOM 761 N N . ASP A 1 100 ? -3.728 0.295 1.757 1.00 98.19 100 ASP A N 1
ATOM 762 C CA . ASP A 1 100 ? -4.365 -0.960 2.144 1.00 98.19 100 ASP A CA 1
ATOM 763 C C . ASP A 1 100 ? -5.442 -0.681 3.204 1.00 98.19 100 ASP A C 1
ATOM 765 O O . ASP A 1 100 ? -5.195 -0.737 4.411 1.00 98.19 100 ASP A O 1
ATOM 769 N N . GLN A 1 101 ? -6.649 -0.309 2.759 1.00 98.19 101 GLN A N 1
ATOM 770 C CA . GLN A 1 101 ? -7.775 -0.108 3.672 1.00 98.19 101 GLN A CA 1
ATOM 771 C C . GLN A 1 101 ? -8.117 -1.431 4.357 1.00 98.19 101 GLN A C 1
ATOM 773 O O . GLN A 1 101 ? -8.365 -2.434 3.687 1.00 98.19 101 GLN A O 1
ATOM 778 N N . THR A 1 102 ? -8.160 -1.423 5.684 1.00 97.44 102 THR A N 1
ATOM 779 C CA . THR A 1 102 ? -8.404 -2.618 6.497 1.00 97.44 102 THR A CA 1
ATOM 780 C C . THR A 1 102 ? -9.532 -2.367 7.491 1.00 97.44 102 THR A C 1
ATOM 782 O O . THR A 1 102 ? -9.539 -1.345 8.183 1.00 97.44 102 THR A O 1
ATOM 785 N N . ASP A 1 103 ? -10.467 -3.312 7.589 1.00 97.19 103 ASP A N 1
ATOM 786 C CA . ASP A 1 103 ? -11.490 -3.336 8.635 1.00 97.19 103 ASP A CA 1
ATOM 787 C C . ASP A 1 103 ? -10.929 -3.914 9.937 1.00 97.19 103 ASP A C 1
ATOM 789 O O . ASP A 1 103 ? -10.555 -5.087 10.014 1.00 97.19 103 ASP A O 1
ATOM 793 N N . ARG A 1 104 ? -10.863 -3.087 10.981 1.00 94.75 104 ARG A N 1
ATOM 794 C CA . ARG A 1 104 ? -10.193 -3.446 12.237 1.00 94.75 104 ARG A CA 1
ATOM 795 C C . ARG A 1 104 ? -11.049 -4.296 13.162 1.00 94.75 104 ARG A C 1
ATOM 797 O O . ARG A 1 104 ? -10.511 -4.885 14.099 1.00 94.75 104 ARG A O 1
ATOM 804 N N . GLU A 1 105 ? -12.354 -4.386 12.927 1.00 94.19 105 GLU A N 1
ATOM 805 C CA . GLU A 1 105 ? -13.215 -5.309 13.667 1.00 94.19 105 GLU A CA 1
ATOM 806 C C . GLU A 1 105 ? -13.089 -6.717 13.093 1.00 94.19 105 GLU A C 1
ATOM 808 O O . GLU A 1 105 ? -12.894 -7.672 13.848 1.00 94.19 105 GLU A O 1
ATOM 813 N N . VAL A 1 106 ? -13.086 -6.845 11.765 1.00 94.75 106 VAL A N 1
ATOM 814 C CA . VAL A 1 106 ? -12.874 -8.129 11.085 1.00 94.75 106 VAL A CA 1
ATOM 815 C C . VAL A 1 106 ? -11.431 -8.607 11.221 1.00 94.75 106 VAL A C 1
ATOM 817 O O . VAL A 1 106 ? -11.205 -9.812 11.317 1.00 94.75 106 VAL A O 1
ATOM 820 N N . GLU A 1 107 ? -10.450 -7.704 11.295 1.00 92.12 107 GLU A N 1
ATOM 821 C CA . GLU A 1 107 ? -9.032 -8.072 11.434 1.00 92.12 107 GLU A CA 1
ATOM 822 C C . GLU A 1 107 ? -8.775 -8.877 12.707 1.00 92.12 107 GLU A C 1
ATOM 824 O O . GLU A 1 107 ? -8.007 -9.838 12.681 1.00 92.12 107 GLU A O 1
ATOM 829 N N . ARG A 1 108 ? -9.497 -8.564 13.792 1.00 89.12 108 ARG A N 1
ATOM 830 C CA . ARG A 1 108 ? -9.428 -9.319 15.052 1.00 89.12 108 ARG A CA 1
ATOM 831 C C . ARG A 1 108 ? -9.838 -10.782 14.897 1.00 89.12 108 ARG A C 1
ATOM 833 O O . ARG A 1 108 ? -9.468 -11.614 15.716 1.00 89.12 108 ARG A O 1
ATOM 840 N N . LEU A 1 109 ? -10.623 -11.085 13.867 1.00 88.69 109 LEU A N 1
ATOM 841 C CA . LEU A 1 109 ? -11.119 -12.423 13.566 1.00 88.69 109 LEU A CA 1
ATOM 842 C C . LEU A 1 109 ? -10.295 -13.094 12.464 1.00 88.69 109 LEU A C 1
ATOM 844 O O . LEU A 1 109 ? -10.080 -14.304 12.499 1.00 88.69 109 LEU A O 1
ATOM 848 N N . SER A 1 110 ? -9.893 -12.338 11.439 1.00 89.81 110 SER A N 1
ATOM 849 C CA . SER A 1 110 ? -9.182 -12.866 10.279 1.00 89.81 110 SER A CA 1
ATOM 850 C C . SER A 1 110 ? -8.546 -11.761 9.435 1.00 89.81 110 SER A C 1
ATOM 852 O O . SER A 1 110 ? -9.236 -10.984 8.772 1.00 89.81 110 SER A O 1
ATOM 854 N N . TYR A 1 111 ? -7.216 -11.790 9.364 1.00 88.25 111 TYR A N 1
ATOM 855 C CA . TYR A 1 111 ? -6.409 -10.919 8.510 1.00 88.25 111 TYR A CA 1
ATOM 856 C C . TYR A 1 111 ? -6.782 -10.946 7.018 1.00 88.25 111 TYR A C 1
ATOM 858 O O . TYR A 1 111 ? -6.995 -9.883 6.437 1.00 88.25 111 TYR A O 1
ATOM 866 N N . PRO A 1 112 ? -6.895 -12.115 6.353 1.00 91.81 112 PRO A N 1
ATOM 867 C CA . PRO A 1 112 ? -7.303 -12.131 4.951 1.00 91.81 112 PRO A CA 1
ATOM 868 C C . PRO A 1 112 ? -8.692 -11.523 4.739 1.00 91.81 112 PRO A C 1
ATOM 870 O O . PRO A 1 112 ? -8.902 -10.787 3.777 1.00 91.81 112 PRO A O 1
ATOM 873 N N . LYS A 1 113 ? -9.643 -11.801 5.645 1.00 94.88 113 LYS A N 1
ATOM 874 C CA . LYS A 1 113 ? -11.015 -11.295 5.512 1.00 94.88 113 LYS A CA 1
ATOM 875 C C . LYS A 1 113 ? -11.076 -9.784 5.683 1.00 94.88 113 LYS A C 1
ATOM 877 O O . LYS A 1 113 ? -11.752 -9.147 4.885 1.00 94.88 113 LYS A O 1
ATOM 882 N N . SER A 1 114 ? -10.359 -9.210 6.650 1.00 94.44 114 SER A N 1
ATOM 883 C CA . SER A 1 114 ? -10.359 -7.756 6.865 1.00 94.44 114 SER A CA 1
ATOM 884 C C . SER A 1 114 ? -9.830 -6.979 5.669 1.00 94.44 114 SER A C 1
ATOM 886 O O . SER A 1 114 ? -10.317 -5.889 5.376 1.00 94.44 114 SER A O 1
ATOM 888 N N . LYS A 1 115 ? -8.871 -7.561 4.943 1.00 95.06 115 LYS A N 1
ATOM 889 C CA . LYS A 1 115 ? -8.344 -6.987 3.706 1.00 95.06 115 LYS A CA 1
ATOM 890 C C . LYS A 1 115 ? -9.287 -7.210 2.523 1.00 95.06 115 LYS A C 1
ATOM 892 O O . LYS A 1 115 ? -9.421 -6.315 1.697 1.00 95.06 115 LYS A O 1
ATOM 897 N N . GLN A 1 116 ? -9.951 -8.362 2.444 1.00 97.12 116 GLN A N 1
ATOM 898 C CA . GLN A 1 116 ? -10.841 -8.737 1.338 1.00 97.12 116 GLN A CA 1
ATOM 899 C C . GLN A 1 116 ? -12.141 -7.914 1.271 1.00 97.12 116 GLN A C 1
ATOM 901 O O . GLN A 1 116 ? -12.755 -7.846 0.206 1.00 97.12 116 GLN A O 1
ATOM 906 N N . ILE A 1 117 ? -12.580 -7.313 2.380 1.00 96.75 117 ILE A N 1
ATOM 907 C CA . ILE A 1 117 ? -13.844 -6.558 2.446 1.00 96.75 117 ILE A CA 1
ATOM 908 C C . ILE A 1 117 ? -13.694 -5.050 2.205 1.00 96.75 117 ILE A C 1
ATOM 910 O O . ILE A 1 117 ? -14.688 -4.3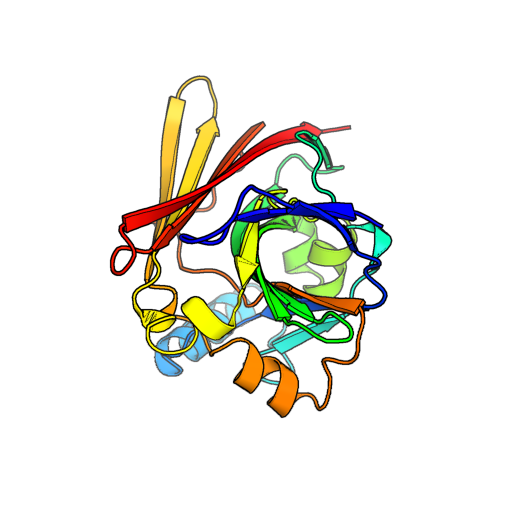31 2.228 1.00 96.75 117 ILE A O 1
ATOM 914 N N . CYS A 1 118 ? -12.475 -4.566 1.966 1.00 97.38 118 CYS A N 1
ATOM 915 C CA . CYS A 1 118 ? -12.194 -3.148 1.765 1.00 97.38 118 CYS A CA 1
ATOM 916 C C . CYS A 1 118 ? -11.458 -2.908 0.441 1.00 97.38 118 CYS A C 1
ATOM 918 O O . CYS A 1 118 ? -10.588 -3.689 0.046 1.00 97.38 118 CYS A O 1
ATOM 920 N N . GLY A 1 119 ? -11.785 -1.796 -0.224 1.00 97.69 119 GLY A N 1
ATOM 921 C CA . GLY A 1 119 ? -11.102 -1.359 -1.443 1.00 97.69 119 GLY A CA 1
ATOM 922 C C . GLY A 1 119 ? -9.626 -1.019 -1.208 1.00 97.69 119 GLY A C 1
ATOM 923 O O . GLY A 1 119 ? -9.228 -0.635 -0.110 1.00 97.69 119 GLY A O 1
ATOM 924 N N . LYS A 1 120 ? -8.808 -1.156 -2.252 1.00 98.62 120 LYS A N 1
ATOM 925 C CA . LYS A 1 120 ? -7.371 -0.853 -2.253 1.00 98.62 120 LYS A CA 1
ATOM 926 C C . LYS A 1 120 ? -7.110 0.322 -3.188 1.00 98.62 120 LYS A C 1
ATOM 928 O O . LYS A 1 120 ? -7.008 0.148 -4.403 1.00 98.62 120 LYS A O 1
ATOM 933 N N . ALA A 1 121 ? -7.047 1.524 -2.624 1.00 98.56 121 ALA A N 1
ATOM 934 C CA . ALA A 1 121 ? -6.818 2.740 -3.398 1.00 98.56 121 ALA A CA 1
ATOM 935 C C . ALA A 1 121 ? -5.346 2.827 -3.828 1.00 98.56 121 ALA A C 1
ATOM 937 O O . ALA A 1 121 ? -4.453 2.625 -3.007 1.00 98.56 121 ALA A O 1
ATOM 938 N N . VAL A 1 122 ? -5.078 3.148 -5.091 1.00 98.75 122 VAL A N 1
ATOM 939 C CA . VAL A 1 122 ? -3.724 3.370 -5.625 1.00 98.75 122 VAL A CA 1
ATOM 940 C C . VAL A 1 122 ? -3.664 4.646 -6.450 1.00 98.75 122 VAL A C 1
ATOM 942 O O . VAL A 1 122 ? -4.648 5.037 -7.078 1.00 98.75 122 VAL A O 1
ATOM 945 N N . ALA A 1 123 ? -2.501 5.294 -6.474 1.00 98.69 123 ALA A N 1
ATOM 946 C CA . ALA A 1 123 ? -2.303 6.439 -7.350 1.00 98.69 123 ALA A CA 1
ATOM 947 C C . ALA A 1 123 ? -2.338 6.024 -8.829 1.00 98.69 123 ALA A C 1
ATOM 949 O O . ALA A 1 123 ? -1.945 4.917 -9.201 1.00 98.69 123 ALA A O 1
ATOM 950 N N . LYS A 1 124 ? -2.776 6.951 -9.687 1.00 97.94 124 LYS A N 1
ATOM 951 C CA . LYS A 1 124 ? -2.704 6.790 -11.149 1.00 97.94 124 LYS A CA 1
ATOM 952 C C . LYS A 1 124 ? -1.275 6.905 -11.659 1.00 97.94 124 LYS A C 1
ATOM 954 O O . LYS A 1 124 ? -0.902 6.210 -12.601 1.00 97.94 124 LYS A O 1
ATOM 959 N N . ASP A 1 125 ? -0.489 7.781 -11.042 1.00 98.06 125 ASP A N 1
ATOM 960 C CA . ASP A 1 125 ? 0.895 7.996 -11.432 1.00 98.06 125 ASP A CA 1
ATOM 961 C C . ASP A 1 125 ? 1.778 6.845 -10.957 1.00 98.06 125 ASP A C 1
ATOM 963 O O . ASP A 1 125 ? 1.673 6.371 -9.822 1.00 98.06 125 ASP A O 1
ATOM 967 N N . VAL A 1 126 ? 2.675 6.406 -11.833 1.00 98.00 126 VAL A N 1
ATOM 968 C CA . VAL A 1 126 ? 3.627 5.333 -11.562 1.00 98.00 126 VAL A CA 1
ATOM 969 C C . VAL A 1 126 ? 5.027 5.710 -12.036 1.00 98.00 126 VAL A C 1
ATOM 971 O O . VAL A 1 126 ? 5.211 6.437 -13.017 1.00 98.00 126 VAL A O 1
ATOM 974 N N . TRP A 1 127 ? 6.035 5.161 -11.369 1.00 97.25 127 TRP A N 1
ATOM 975 C CA . TRP A 1 127 ? 7.421 5.181 -11.829 1.00 97.25 127 TRP A CA 1
ATOM 976 C C . TRP A 1 127 ? 7.806 3.828 -12.400 1.00 97.25 127 TRP A C 1
ATOM 978 O O . TRP A 1 127 ? 7.289 2.793 -11.978 1.00 97.25 127 TRP A O 1
ATOM 988 N N . ARG A 1 128 ? 8.767 3.809 -13.325 1.00 96.25 128 ARG A N 1
ATOM 989 C CA . ARG A 1 128 ? 9.439 2.554 -13.669 1.00 96.25 128 ARG A CA 1
ATOM 990 C C . ARG A 1 128 ? 10.226 2.092 -12.454 1.00 96.25 128 ARG A C 1
ATOM 992 O O . ARG A 1 128 ? 11.026 2.851 -11.904 1.00 96.25 128 ARG A O 1
ATOM 999 N N . PHE A 1 129 ? 10.042 0.843 -12.047 1.00 96.25 129 PHE A N 1
ATOM 1000 C CA . PHE A 1 129 ? 10.761 0.318 -10.891 1.00 96.25 129 PHE A CA 1
ATOM 1001 C C . PHE A 1 129 ? 12.279 0.313 -11.125 1.00 96.25 129 PHE A C 1
ATOM 1003 O O . PHE A 1 129 ? 13.055 0.532 -10.199 1.00 96.25 129 PHE A O 1
ATOM 1010 N N . SER A 1 130 ? 12.716 0.139 -12.376 1.00 95.38 130 SER A N 1
ATOM 1011 C CA . SER A 1 130 ? 14.126 0.189 -12.774 1.00 95.38 130 SER A CA 1
ATOM 1012 C C . SER A 1 130 ? 14.834 1.505 -12.421 1.00 95.38 130 SER A C 1
ATOM 1014 O O . SER A 1 130 ? 16.034 1.469 -12.150 1.00 95.38 130 SER A O 1
ATOM 1016 N N . GLU A 1 131 ? 14.109 2.626 -12.357 1.00 95.12 131 GLU A N 1
ATOM 1017 C CA . GLU A 1 131 ? 14.651 3.940 -11.983 1.00 95.12 131 GLU A CA 1
ATOM 1018 C C . GLU A 1 131 ? 14.892 4.074 -10.477 1.00 95.12 131 GLU A C 1
ATOM 1020 O O . GLU A 1 131 ? 15.747 4.850 -10.070 1.00 95.12 131 GLU A O 1
ATOM 1025 N N . VAL A 1 132 ? 14.158 3.320 -9.653 1.00 95.38 132 VAL A N 1
ATOM 1026 C CA . VAL A 1 132 ? 14.164 3.468 -8.186 1.00 95.38 132 VAL A CA 1
ATOM 1027 C C . VAL A 1 132 ? 14.719 2.256 -7.444 1.00 95.38 132 VAL A C 1
ATOM 1029 O O . VAL A 1 132 ? 15.031 2.349 -6.262 1.00 95.38 132 VAL A O 1
ATOM 1032 N N . LYS A 1 133 ? 14.899 1.112 -8.116 1.00 95.25 133 LYS A N 1
ATOM 1033 C CA . LYS A 1 133 ? 15.321 -0.156 -7.492 1.00 95.25 133 LYS A CA 1
ATOM 1034 C C . LYS A 1 133 ? 16.603 -0.048 -6.657 1.00 95.25 133 LYS A C 1
ATOM 1036 O O . LYS A 1 133 ? 16.725 -0.727 -5.640 1.00 95.25 133 LYS A O 1
ATOM 1041 N N . ASN A 1 134 ? 17.547 0.799 -7.073 1.00 96.25 134 ASN A N 1
ATOM 1042 C CA . ASN A 1 134 ? 18.855 0.940 -6.425 1.00 96.25 134 ASN A CA 1
ATOM 1043 C C . ASN A 1 134 ? 18.801 1.813 -5.164 1.00 96.25 134 ASN A C 1
ATOM 1045 O O . ASN A 1 134 ? 19.700 1.733 -4.332 1.00 96.25 134 ASN A O 1
ATOM 1049 N N . HIS A 1 135 ? 17.751 2.620 -5.005 1.00 97.25 135 HIS A N 1
ATOM 1050 C CA . HIS A 1 135 ? 17.549 3.512 -3.862 1.00 97.25 135 HIS A CA 1
ATOM 1051 C C . HIS A 1 135 ? 16.159 3.370 -3.240 1.00 97.25 135 HIS A C 1
ATOM 1053 O O . HIS A 1 135 ? 15.713 4.268 -2.531 1.00 97.25 135 HIS A O 1
ATOM 1059 N N . PHE A 1 136 ? 15.494 2.231 -3.458 1.00 97.62 136 PHE A N 1
ATOM 1060 C CA . PHE A 1 136 ? 14.152 1.948 -2.944 1.00 97.62 136 PHE A CA 1
ATOM 1061 C C . PHE A 1 136 ? 14.048 2.206 -1.436 1.00 97.62 136 PHE A C 1
ATOM 1063 O O . PHE A 1 136 ? 13.083 2.797 -0.966 1.00 97.62 136 PHE A O 1
ATOM 1070 N N . ASP A 1 137 ? 15.082 1.823 -0.686 1.00 98.00 137 ASP A N 1
ATOM 1071 C CA . ASP A 1 137 ? 15.114 1.965 0.770 1.00 98.00 137 ASP A CA 1
ATOM 1072 C C . ASP A 1 137 ? 15.071 3.433 1.235 1.00 98.00 137 ASP A C 1
ATOM 1074 O O . ASP A 1 137 ? 14.637 3.699 2.355 1.00 98.00 137 ASP A O 1
ATOM 1078 N N . ASN A 1 138 ? 15.470 4.375 0.372 1.00 98.31 138 ASN A N 1
ATOM 1079 C CA . ASN A 1 138 ? 15.466 5.814 0.642 1.00 98.31 138 ASN A CA 1
ATOM 1080 C C . ASN A 1 138 ? 14.131 6.487 0.297 1.00 98.31 138 ASN A C 1
ATOM 1082 O O . ASN A 1 138 ? 13.942 7.656 0.634 1.00 98.31 138 ASN A O 1
ATOM 1086 N N . LEU A 1 139 ? 13.221 5.791 -0.394 1.00 98.69 139 LEU A N 1
ATOM 1087 C CA . LEU A 1 139 ? 11.903 6.337 -0.699 1.00 98.69 139 LEU A CA 1
ATOM 1088 C C . LEU A 1 139 ? 11.130 6.552 0.600 1.00 98.69 139 LEU A C 1
ATOM 1090 O O . LEU A 1 139 ? 11.173 5.711 1.496 1.00 98.69 139 LEU A O 1
ATOM 1094 N N . ILE A 1 140 ? 10.403 7.660 0.697 1.00 98.88 140 ILE A N 1
ATOM 1095 C CA . ILE A 1 140 ? 9.601 7.986 1.876 1.00 98.88 140 ILE A CA 1
ATOM 1096 C C . ILE A 1 140 ? 8.135 7.716 1.567 1.00 98.88 140 ILE A C 1
ATOM 1098 O O . ILE A 1 140 ? 7.585 8.251 0.605 1.00 98.88 140 ILE A O 1
ATOM 1102 N N . LEU A 1 141 ? 7.507 6.906 2.410 1.00 98.88 141 LEU A N 1
ATOM 1103 C CA . LEU A 1 141 ? 6.060 6.742 2.452 1.00 98.88 141 LEU A CA 1
ATOM 1104 C C . LEU A 1 141 ? 5.502 7.775 3.421 1.00 98.88 141 LEU A C 1
ATOM 1106 O O . LEU A 1 141 ? 6.039 7.933 4.521 1.00 98.88 141 LEU A O 1
ATOM 1110 N N . ARG A 1 142 ? 4.427 8.459 3.037 1.00 98.88 142 ARG A N 1
ATOM 1111 C CA . ARG A 1 142 ? 3.726 9.403 3.911 1.00 98.88 142 ARG A CA 1
ATOM 1112 C C . ARG A 1 142 ? 2.218 9.262 3.761 1.00 98.88 142 ARG A C 1
ATOM 1114 O O . ARG A 1 142 ? 1.716 9.127 2.651 1.00 98.88 142 ARG A O 1
ATOM 1121 N N . SER A 1 143 ? 1.501 9.336 4.877 1.00 98.81 143 SER A N 1
ATOM 1122 C CA . SER A 1 143 ? 0.047 9.466 4.910 1.00 98.81 143 SER A CA 1
ATOM 1123 C C . SER A 1 143 ? -0.367 10.615 5.820 1.00 98.81 143 SER A C 1
ATOM 1125 O O . SER A 1 143 ? 0.044 10.676 6.980 1.00 98.81 143 SER A O 1
ATOM 1127 N N . GLU A 1 144 ? -1.203 11.501 5.294 1.00 98.69 144 GLU A N 1
ATOM 1128 C CA . GLU A 1 144 ? -1.968 12.489 6.050 1.00 98.69 144 GLU A CA 1
ATOM 1129 C C . GLU A 1 144 ? -3.441 12.076 6.034 1.00 98.69 144 GLU A C 1
ATOM 1131 O O . GLU A 1 144 ? -3.955 11.627 5.007 1.00 98.69 144 GLU A O 1
ATOM 1136 N N . VAL A 1 145 ? -4.130 12.230 7.162 1.00 98.56 145 VAL A N 1
ATOM 1137 C CA . VAL A 1 145 ? -5.548 11.866 7.289 1.00 98.56 145 VAL A CA 1
ATOM 1138 C C . VAL A 1 145 ? -6.360 13.022 7.846 1.00 98.56 145 VAL A C 1
ATOM 1140 O O . VAL A 1 145 ? -5.869 13.760 8.702 1.00 98.56 145 VAL A O 1
ATOM 1143 N N . GLU A 1 146 ? -7.600 13.175 7.387 1.00 98.25 146 GLU A N 1
ATOM 1144 C CA . GLU A 1 146 ? -8.539 14.164 7.920 1.00 98.25 146 GLU A CA 1
ATOM 1145 C C . GLU A 1 146 ? -9.636 13.492 8.746 1.00 98.25 146 GLU A C 1
ATOM 1147 O O . GLU A 1 146 ? -10.374 12.624 8.264 1.00 98.25 146 GLU A O 1
ATOM 1152 N N . LYS A 1 147 ? -9.758 13.925 10.000 1.00 94.62 147 LYS A N 1
ATOM 1153 C CA . LYS A 1 147 ? -10.800 13.493 10.927 1.00 94.62 147 LYS A CA 1
ATOM 1154 C C . LYS A 1 147 ? -11.327 14.702 11.691 1.00 94.62 147 LYS A C 1
ATOM 1156 O O . LYS A 1 147 ? -10.537 15.490 12.205 1.00 94.62 147 LYS A O 1
ATOM 1161 N N . ASP A 1 148 ? -12.649 14.852 11.747 1.00 93.12 148 ASP A N 1
ATOM 1162 C CA . ASP A 1 148 ? -13.328 15.936 12.471 1.00 93.12 148 ASP A CA 1
ATOM 1163 C C . ASP A 1 148 ? -12.806 17.342 12.096 1.00 93.12 148 ASP A C 1
ATOM 1165 O O . ASP A 1 148 ? -12.600 18.205 12.951 1.00 93.12 148 ASP A O 1
ATOM 1169 N N . GLY A 1 149 ? -12.528 17.559 10.802 1.00 93.75 149 GLY A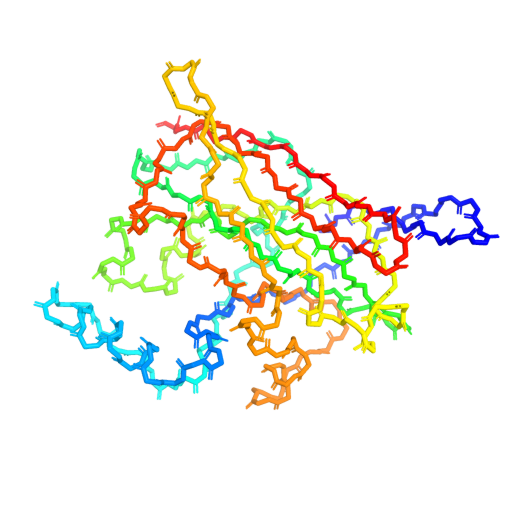 N 1
ATOM 1170 C CA . GLY A 1 149 ? -12.004 18.822 10.267 1.00 93.75 149 GLY A CA 1
ATOM 1171 C C . GLY A 1 149 ? -10.543 19.122 10.625 1.00 93.75 149 GLY A C 1
ATOM 1172 O O . GLY A 1 149 ? -10.089 20.252 10.447 1.00 93.75 149 GLY A O 1
ATOM 1173 N N . LYS A 1 150 ? -9.799 18.140 11.150 1.00 97.19 150 LYS A N 1
ATOM 1174 C CA . LYS A 1 150 ? -8.377 18.259 11.493 1.00 97.19 150 LYS A CA 1
ATOM 1175 C C . LYS A 1 150 ? -7.537 17.291 10.676 1.00 97.19 150 LYS A C 1
ATOM 1177 O O . LYS A 1 150 ? -7.896 16.127 10.517 1.00 97.19 150 LYS A O 1
ATOM 1182 N N . THR A 1 151 ? -6.383 17.769 10.223 1.00 97.88 151 THR A N 1
ATOM 1183 C CA . THR A 1 151 ? -5.386 16.960 9.519 1.00 97.88 151 THR A CA 1
ATOM 1184 C C . THR A 1 151 ? -4.344 16.419 10.493 1.00 97.88 151 THR A C 1
ATOM 1186 O O . THR A 1 151 ? -3.811 17.160 11.320 1.00 97.88 151 THR A O 1
ATOM 1189 N N . TYR A 1 152 ? -4.021 15.135 10.364 1.00 98.19 152 TYR A N 1
ATOM 1190 C CA . TYR A 1 152 ? -3.009 14.444 11.156 1.00 98.19 152 TYR A CA 1
ATOM 1191 C C . TYR A 1 152 ? -1.975 13.804 10.232 1.00 98.19 152 TYR A C 1
ATOM 1193 O O . TYR A 1 152 ? -2.341 13.100 9.290 1.00 98.19 152 TYR A O 1
ATOM 1201 N N . LEU A 1 153 ? -0.685 13.989 10.529 1.00 98.56 153 LEU A N 1
ATOM 1202 C CA . LEU A 1 153 ? 0.370 13.174 9.928 1.00 98.56 153 LEU A CA 1
ATOM 1203 C C . LEU A 1 153 ? 0.272 11.765 10.519 1.00 98.56 153 LEU A C 1
ATOM 1205 O O . LEU A 1 153 ? 0.678 11.527 11.658 1.00 98.56 153 LEU A O 1
ATOM 1209 N N . TYR A 1 154 ? -0.312 10.848 9.760 1.00 98.50 154 TYR A N 1
ATOM 1210 C CA . TYR A 1 154 ? -0.664 9.521 10.239 1.00 98.50 154 TYR A CA 1
ATOM 1211 C C . TYR A 1 154 ? 0.508 8.548 10.157 1.00 98.50 154 TYR A C 1
ATOM 1213 O O . TYR A 1 154 ? 0.800 7.847 11.125 1.00 98.50 154 TYR A O 1
ATOM 1221 N N . GLN A 1 155 ? 1.217 8.543 9.029 1.00 98.75 155 GLN A N 1
ATOM 1222 C CA . GLN A 1 155 ? 2.370 7.678 8.775 1.00 98.75 155 GLN A CA 1
ATOM 1223 C C . GLN A 1 155 ? 3.450 8.476 8.047 1.00 98.75 155 GLN A C 1
ATOM 1225 O O . GLN A 1 155 ? 3.142 9.272 7.164 1.00 98.75 155 GLN A O 1
ATOM 1230 N N . GLU A 1 156 ? 4.716 8.277 8.410 1.00 98.69 156 GLU A N 1
ATOM 1231 C CA . GLU A 1 156 ? 5.855 8.816 7.662 1.00 98.69 156 GLU A CA 1
ATOM 1232 C C . GLU A 1 156 ? 7.129 8.048 8.003 1.00 98.69 156 GLU A C 1
ATOM 1234 O O . GLU A 1 156 ? 7.491 7.942 9.179 1.00 98.69 156 GLU A O 1
ATOM 1239 N N . GLY A 1 157 ? 7.821 7.545 6.986 1.00 98.44 157 GLY A N 1
ATOM 1240 C CA . GLY A 1 157 ? 9.058 6.801 7.178 1.00 98.44 157 GLY A CA 1
ATOM 1241 C C . GLY A 1 157 ? 9.623 6.221 5.883 1.00 98.44 157 GLY A C 1
ATOM 1242 O O . GLY A 1 157 ? 8.938 6.208 4.857 1.00 98.44 157 GLY A O 1
ATOM 1243 N N . PRO A 1 158 ? 10.881 5.750 5.915 1.00 98.31 158 PRO A N 1
ATOM 1244 C CA . PRO A 1 158 ? 11.514 5.172 4.744 1.00 98.31 158 PRO A CA 1
ATOM 1245 C C . PRO A 1 158 ? 10.938 3.788 4.420 1.00 98.31 158 PRO A C 1
ATOM 1247 O O . PRO A 1 158 ? 10.730 2.961 5.312 1.00 98.31 158 PRO A O 1
ATOM 1250 N N . ALA A 1 159 ? 10.764 3.494 3.132 1.00 98.19 159 ALA A N 1
ATOM 1251 C CA . ALA A 1 159 ? 10.378 2.172 2.638 1.00 98.19 159 ALA A CA 1
ATOM 1252 C C . ALA A 1 159 ? 11.423 1.095 2.989 1.00 98.19 159 ALA A C 1
ATOM 1254 O O . ALA A 1 159 ? 11.096 -0.088 3.053 1.00 98.19 159 ALA A O 1
ATOM 1255 N N . GLY A 1 160 ? 12.662 1.494 3.308 1.00 97.56 160 GLY A N 1
ATOM 1256 C CA . GLY A 1 160 ? 13.713 0.615 3.826 1.00 97.56 160 GLY A CA 1
ATOM 1257 C C . GLY A 1 160 ? 13.382 -0.079 5.154 1.00 97.56 160 GLY A C 1
ATOM 1258 O O . GLY A 1 160 ? 14.065 -1.036 5.518 1.00 97.56 160 GLY A O 1
ATOM 1259 N N . LEU A 1 161 ? 12.323 0.339 5.859 1.00 97.12 161 LEU A N 1
ATOM 1260 C CA . LEU A 1 161 ? 11.791 -0.393 7.015 1.00 97.12 161 LEU A CA 1
ATOM 1261 C C . LEU A 1 161 ? 11.092 -1.707 6.624 1.00 97.12 161 LEU A C 1
ATOM 1263 O O . LEU A 1 161 ? 10.894 -2.560 7.490 1.00 97.12 161 LEU A O 1
ATOM 1267 N N . LEU A 1 162 ? 10.741 -1.885 5.347 1.00 97.19 162 LEU A N 1
ATOM 1268 C CA . LEU A 1 162 ? 9.938 -2.994 4.828 1.00 97.19 162 LEU A CA 1
ATOM 1269 C C . LEU A 1 162 ? 10.773 -3.934 3.958 1.00 97.19 162 LEU A C 1
ATOM 1271 O O . LEU A 1 162 ? 11.671 -3.497 3.235 1.00 97.19 162 LEU A O 1
ATOM 1275 N N . THR A 1 163 ? 10.483 -5.232 3.987 1.00 95.75 163 THR A N 1
ATOM 1276 C CA . THR A 1 163 ? 11.012 -6.225 3.045 1.00 95.75 163 THR A CA 1
ATOM 1277 C C . THR A 1 163 ? 10.848 -5.719 1.615 1.00 95.75 163 THR A C 1
ATOM 1279 O O . THR A 1 163 ? 9.805 -5.170 1.261 1.00 95.75 163 THR A O 1
ATOM 1282 N N . LYS A 1 164 ? 11.883 -5.877 0.779 1.00 94.25 164 LYS A N 1
ATOM 1283 C CA . LYS A 1 164 ? 11.812 -5.385 -0.598 1.00 94.25 164 LYS A CA 1
ATOM 1284 C C . LYS A 1 164 ? 10.711 -6.133 -1.362 1.00 94.25 164 LYS A C 1
ATOM 1286 O O . LYS A 1 164 ? 10.603 -7.352 -1.209 1.00 94.25 164 LYS A O 1
ATOM 1291 N N . PRO A 1 165 ? 9.949 -5.452 -2.235 1.00 93.69 165 PRO A N 1
ATOM 1292 C CA . PRO A 1 165 ? 8.835 -6.070 -2.956 1.00 93.69 165 PRO A CA 1
ATOM 1293 C C . PRO A 1 165 ? 9.216 -7.355 -3.715 1.00 93.69 165 PRO A C 1
ATOM 1295 O O . PRO A 1 165 ? 8.505 -8.352 -3.647 1.00 93.69 165 PRO A O 1
ATOM 1298 N N . PHE A 1 166 ? 10.376 -7.374 -4.384 1.00 92.50 166 PHE A N 1
ATOM 1299 C CA . PHE A 1 166 ? 10.853 -8.553 -5.123 1.00 92.50 166 PHE A CA 1
ATOM 1300 C C . PHE A 1 166 ? 11.252 -9.723 -4.221 1.00 92.50 166 PHE A C 1
ATOM 1302 O O . PHE A 1 166 ? 10.993 -10.872 -4.576 1.00 92.50 166 PHE A O 1
ATOM 1309 N N . ASP A 1 167 ? 11.832 -9.445 -3.053 1.00 94.06 167 ASP A N 1
ATOM 1310 C CA . ASP A 1 167 ? 12.153 -10.489 -2.078 1.00 94.06 167 ASP A CA 1
ATOM 1311 C C . ASP A 1 167 ? 10.855 -11.138 -1.578 1.00 94.06 167 ASP A C 1
ATOM 1313 O O . ASP A 1 167 ? 10.777 -12.360 -1.454 1.00 94.06 167 ASP A O 1
ATOM 1317 N N . LEU A 1 168 ? 9.805 -10.331 -1.369 1.00 94.31 168 LEU A N 1
ATOM 1318 C CA . LEU A 1 168 ? 8.483 -10.809 -0.971 1.00 94.31 168 LEU A CA 1
ATOM 1319 C C . LEU A 1 168 ? 7.834 -11.696 -2.043 1.00 94.31 168 LEU A C 1
ATOM 1321 O O . LEU A 1 168 ? 7.375 -12.788 -1.719 1.00 94.31 168 LEU A O 1
ATOM 1325 N N . LEU A 1 169 ? 7.851 -11.288 -3.315 1.00 94.25 169 LEU A N 1
ATOM 1326 C CA . LEU A 1 169 ? 7.341 -12.115 -4.419 1.00 94.25 169 LEU A CA 1
ATOM 1327 C C . LEU A 1 169 ? 8.127 -13.427 -4.569 1.00 94.25 169 LEU A C 1
ATOM 1329 O O . LEU A 1 169 ? 7.530 -14.500 -4.675 1.00 94.25 169 LEU A O 1
ATOM 1333 N N . SER A 1 170 ? 9.461 -13.347 -4.511 1.00 94.81 170 SER A N 1
ATOM 1334 C CA . SER A 1 170 ? 10.367 -14.497 -4.624 1.00 94.81 170 SER A CA 1
ATOM 1335 C C . SER A 1 170 ? 10.125 -15.525 -3.518 1.00 94.81 170 SER A C 1
ATOM 1337 O O . SER A 1 170 ? 9.986 -16.718 -3.789 1.00 94.81 170 SER A O 1
ATOM 1339 N N . MET A 1 171 ? 9.955 -15.065 -2.273 1.00 93.88 171 MET A N 1
ATOM 1340 C CA . MET A 1 171 ? 9.666 -15.925 -1.123 1.00 93.88 171 MET A CA 1
ATOM 1341 C C . MET A 1 171 ? 8.417 -16.794 -1.302 1.00 93.88 171 MET A C 1
ATOM 1343 O O . MET A 1 171 ? 8.360 -17.880 -0.722 1.00 93.88 171 MET A O 1
ATOM 1347 N N . TYR A 1 172 ? 7.437 -16.325 -2.073 1.00 95.25 172 TYR A N 1
ATOM 1348 C CA . TYR A 1 172 ? 6.178 -17.021 -2.340 1.00 95.25 172 TYR A CA 1
ATOM 1349 C C . TYR A 1 172 ? 6.108 -17.624 -3.749 1.00 95.25 172 TYR A C 1
ATOM 1351 O O . TYR A 1 172 ? 5.111 -18.258 -4.078 1.00 95.25 172 TYR A O 1
ATOM 1359 N N . SER A 1 173 ? 7.158 -17.469 -4.566 1.00 95.31 173 SER A N 1
ATOM 1360 C CA . SER A 1 173 ? 7.189 -17.917 -5.968 1.00 95.31 173 SER A CA 1
ATOM 1361 C C . SER A 1 173 ? 5.996 -17.395 -6.788 1.00 95.31 173 SER A C 1
ATOM 1363 O O . SER A 1 173 ? 5.401 -18.118 -7.585 1.00 95.31 173 SER A O 1
ATOM 1365 N N . VAL A 1 174 ? 5.637 -16.127 -6.568 1.00 94.31 174 VAL A N 1
ATOM 1366 C CA . VAL A 1 174 ? 4.575 -15.398 -7.287 1.00 94.31 174 VAL A CA 1
ATOM 1367 C C . VAL A 1 174 ? 5.159 -14.174 -8.003 1.00 94.31 174 VAL A C 1
ATOM 1369 O O . VAL A 1 174 ? 6.360 -13.928 -7.933 1.00 94.31 174 VAL A O 1
ATOM 1372 N N . GLY A 1 175 ? 4.319 -13.389 -8.687 1.00 92.88 175 GLY A N 1
ATOM 1373 C CA . GLY A 1 175 ? 4.760 -12.189 -9.410 1.00 92.88 175 GLY A CA 1
ATOM 1374 C C . GLY A 1 175 ? 4.738 -12.324 -10.929 1.00 92.88 175 GLY A C 1
ATOM 1375 O O . GLY A 1 175 ? 5.589 -11.755 -11.602 1.00 92.88 175 GLY A O 1
ATOM 1376 N N . ASN A 1 176 ? 3.779 -13.073 -11.476 1.00 95.56 176 ASN A N 1
ATOM 1377 C CA . ASN A 1 176 ? 3.562 -13.149 -12.922 1.00 95.56 176 ASN A CA 1
ATOM 1378 C C . ASN A 1 176 ? 2.960 -11.840 -13.469 1.00 95.56 176 ASN A C 1
ATOM 1380 O O . ASN A 1 176 ? 2.485 -10.990 -12.710 1.00 95.56 176 ASN A O 1
ATOM 1384 N N . GLU A 1 177 ? 2.916 -11.704 -14.795 1.00 97.50 177 GLU A N 1
ATOM 1385 C CA . GLU A 1 177 ? 2.281 -10.568 -15.474 1.00 97.50 17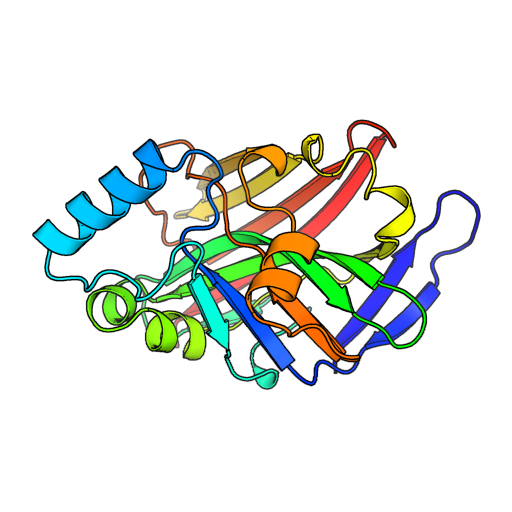7 GLU A CA 1
ATOM 1386 C C . GLU A 1 177 ? 0.848 -10.300 -14.968 1.00 97.50 177 GLU A C 1
ATOM 1388 O O . GLU A 1 177 ? -0.025 -11.174 -14.968 1.00 97.50 177 GLU A O 1
ATOM 1393 N N . GLY A 1 178 ? 0.577 -9.046 -14.611 1.00 98.12 178 GLY A N 1
ATOM 1394 C CA . GLY A 1 178 ? -0.695 -8.598 -14.051 1.00 98.12 178 GLY A CA 1
ATOM 1395 C C . GLY A 1 178 ? -0.759 -8.708 -12.528 1.00 98.12 178 GLY A C 1
ATOM 1396 O O . GLY A 1 178 ? -1.836 -8.542 -11.956 1.00 98.12 178 GLY A O 1
ATOM 1397 N N . THR A 1 179 ? 0.359 -8.985 -11.854 1.00 98.62 179 THR A N 1
ATOM 1398 C CA . THR A 1 179 ? 0.428 -8.943 -10.389 1.00 98.62 179 THR A CA 1
ATOM 1399 C C . THR A 1 179 ? 0.478 -7.502 -9.888 1.00 98.62 179 THR A C 1
ATOM 1401 O O . THR A 1 179 ? 1.321 -6.721 -10.326 1.00 98.62 179 THR A O 1
ATOM 1404 N N . ALA A 1 180 ? -0.380 -7.178 -8.924 1.00 98.69 180 ALA A N 1
ATOM 1405 C CA . ALA A 1 180 ? -0.241 -6.025 -8.047 1.00 98.69 180 ALA A CA 1
ATOM 1406 C C . ALA A 1 180 ? 0.128 -6.499 -6.633 1.00 98.69 180 ALA A C 1
ATOM 1408 O O . ALA A 1 180 ? -0.516 -7.397 -6.088 1.00 98.69 180 ALA A O 1
ATOM 1409 N N . LEU A 1 181 ? 1.162 -5.902 -6.044 1.00 98.75 181 LEU A N 1
ATOM 1410 C CA . LEU A 1 181 ? 1.638 -6.207 -4.697 1.00 98.75 181 LEU A CA 1
ATOM 1411 C C . LEU A 1 181 ? 1.656 -4.945 -3.840 1.00 98.75 181 LEU A C 1
ATOM 1413 O O . LEU A 1 181 ? 2.492 -4.071 -4.045 1.00 98.75 181 LEU A O 1
ATOM 1417 N N . PHE A 1 182 ? 0.793 -4.918 -2.837 1.00 98.69 182 PHE A N 1
ATOM 1418 C CA . PHE A 1 182 ? 0.891 -4.069 -1.655 1.00 98.69 182 PHE A CA 1
ATOM 1419 C C . PHE A 1 182 ? 1.972 -4.665 -0.744 1.00 98.69 182 PHE A C 1
ATOM 1421 O O . PHE A 1 182 ? 1.843 -5.803 -0.295 1.00 98.69 182 PHE A O 1
ATOM 1428 N N . SER A 1 183 ? 3.105 -3.976 -0.579 1.00 97.25 183 SER A N 1
ATOM 1429 C CA . SER A 1 183 ? 4.330 -4.566 0.005 1.00 97.25 183 SER A CA 1
ATOM 1430 C C . SER A 1 183 ? 4.398 -4.484 1.539 1.00 97.25 183 SER A C 1
ATOM 1432 O O . SER A 1 183 ? 5.444 -4.747 2.143 1.00 97.25 183 SER A O 1
ATOM 1434 N N . GLY A 1 184 ? 3.289 -4.128 2.175 1.00 96.88 184 GLY A N 1
ATOM 1435 C CA . GLY A 1 184 ? 3.157 -3.829 3.589 1.00 96.88 184 GLY A CA 1
ATOM 1436 C C . GLY A 1 184 ? 3.391 -2.354 3.908 1.00 96.88 184 GLY A C 1
ATOM 1437 O O . GLY A 1 184 ? 3.823 -1.553 3.073 1.00 96.88 184 GLY A O 1
ATOM 1438 N N . THR A 1 185 ? 3.102 -2.007 5.157 1.00 97.50 185 THR A N 1
ATOM 1439 C CA . THR A 1 185 ? 3.037 -0.629 5.638 1.00 97.50 185 THR A CA 1
ATOM 1440 C C . THR A 1 185 ? 4.065 -0.332 6.729 1.00 97.50 185 THR A C 1
ATOM 1442 O O . THR A 1 185 ? 4.485 -1.209 7.485 1.00 97.50 185 THR A O 1
ATOM 1445 N N . ILE A 1 186 ? 4.428 0.944 6.865 1.00 97.00 186 ILE A N 1
ATOM 1446 C CA . ILE A 1 186 ? 5.215 1.467 7.992 1.00 97.00 186 ILE A CA 1
ATOM 1447 C C . ILE A 1 186 ? 4.336 1.748 9.231 1.00 97.00 186 ILE A C 1
ATOM 1449 O O . ILE A 1 186 ? 3.125 1.940 9.086 1.00 97.00 186 ILE A O 1
ATOM 1453 N N . PRO A 1 187 ? 4.912 1.825 10.448 1.00 94.94 187 PRO A N 1
ATOM 1454 C CA . PRO A 1 187 ? 4.164 2.185 11.655 1.00 94.94 187 PRO A CA 1
ATOM 1455 C C . PRO A 1 187 ? 3.514 3.575 11.583 1.00 94.94 187 PRO A C 1
ATOM 1457 O O . PRO A 1 187 ? 4.014 4.483 10.913 1.00 94.94 187 PRO A O 1
ATOM 1460 N N . THR A 1 188 ? 2.424 3.765 12.329 1.00 96.88 188 THR A N 1
ATOM 1461 C CA . THR A 1 188 ? 1.817 5.092 12.511 1.00 96.88 188 THR A CA 1
ATOM 1462 C C . THR A 1 188 ? 2.693 5.972 13.401 1.00 96.88 188 THR A C 1
ATOM 1464 O O . THR A 1 188 ? 3.433 5.480 14.255 1.00 96.88 188 THR A O 1
ATOM 1467 N N . LYS A 1 189 ? 2.617 7.297 13.230 1.00 96.38 189 LYS A N 1
ATOM 1468 C CA . LYS A 1 189 ? 3.451 8.253 13.982 1.00 96.38 189 LYS A CA 1
ATOM 1469 C C . LYS A 1 189 ? 3.221 8.187 15.489 1.00 96.38 189 LYS A C 1
ATOM 1471 O O . LYS A 1 189 ? 4.148 8.441 16.250 1.00 96.38 189 LYS A O 1
ATOM 1476 N N . THR A 1 190 ? 1.996 7.878 15.911 1.00 93.31 190 THR A N 1
ATOM 1477 C CA . THR A 1 190 ? 1.592 7.833 17.324 1.00 93.31 190 THR A CA 1
ATOM 1478 C C . THR A 1 190 ? 1.435 6.411 17.862 1.00 93.31 190 THR A C 1
ATOM 1480 O O . THR A 1 190 ? 1.122 6.244 19.038 1.00 93.31 190 THR A O 1
ATOM 1483 N N . GLY A 1 191 ? 1.589 5.383 17.020 1.00 91.50 191 GLY A N 1
ATOM 1484 C CA . GLY A 1 191 ? 1.236 3.997 17.350 1.00 91.50 191 GLY A CA 1
ATOM 1485 C C . GLY A 1 191 ? -0.273 3.742 17.469 1.00 91.50 191 GLY A C 1
ATOM 1486 O O . GLY A 1 191 ? -0.682 2.619 17.743 1.00 91.50 191 GLY A O 1
ATOM 1487 N N . GLN A 1 192 ? -1.113 4.760 17.262 1.00 93.50 192 GLN A N 1
ATOM 1488 C CA . GLN A 1 192 ? -2.570 4.645 17.304 1.00 93.50 192 GLN A CA 1
ATOM 1489 C C . GLN A 1 192 ? -3.150 4.649 15.892 1.00 93.50 192 GLN A C 1
ATOM 1491 O O . GLN A 1 192 ? -2.609 5.294 14.991 1.00 93.50 192 GLN A O 1
ATOM 1496 N N . LEU A 1 193 ? -4.264 3.939 15.716 1.00 95.19 193 LEU A N 1
ATOM 1497 C CA . LEU A 1 193 ? -5.038 3.949 14.480 1.00 95.19 193 LEU A CA 1
ATOM 1498 C C . LEU A 1 193 ? -5.968 5.161 14.448 1.00 95.19 193 LEU A C 1
ATOM 1500 O O . LEU A 1 193 ? -6.588 5.510 15.455 1.00 95.19 193 LEU A O 1
ATOM 1504 N N . ILE A 1 194 ? -6.098 5.772 13.272 1.00 96.75 194 ILE A N 1
ATOM 1505 C CA . ILE A 1 194 ? -7.061 6.844 13.023 1.00 96.75 194 ILE A CA 1
ATOM 1506 C C . ILE A 1 194 ? -8.045 6.359 11.960 1.00 96.75 194 ILE A C 1
ATOM 1508 O O . ILE A 1 194 ? -7.669 6.107 10.815 1.00 96.75 194 ILE A O 1
ATOM 1512 N N . TYR A 1 195 ? -9.313 6.250 12.353 1.00 97.31 195 TYR A N 1
ATOM 1513 C CA . TYR A 1 195 ? -10.430 6.021 11.435 1.00 97.31 195 TYR A CA 1
ATOM 1514 C C . TYR A 1 195 ? -10.875 7.379 10.896 1.00 97.31 195 TYR A C 1
ATOM 1516 O O . TYR A 1 195 ? -11.444 8.178 11.648 1.00 97.31 195 TYR A O 1
ATOM 1524 N N . ALA A 1 196 ? -10.501 7.668 9.651 1.00 96.94 196 ALA A N 1
ATOM 1525 C CA . ALA A 1 196 ? -10.632 8.971 9.006 1.00 96.94 196 ALA A CA 1
ATOM 1526 C C . ALA A 1 196 ? -11.515 8.885 7.753 1.00 96.94 196 ALA A C 1
ATOM 1528 O O . ALA A 1 196 ? -11.655 7.822 7.157 1.00 96.94 196 ALA A O 1
ATOM 1529 N N . GLY A 1 197 ? -12.095 10.016 7.344 1.00 96.62 197 GLY A N 1
ATOM 1530 C CA . GLY A 1 197 ? -12.936 10.094 6.140 1.00 96.62 197 GLY A CA 1
ATOM 1531 C C . GLY A 1 197 ? -12.169 10.480 4.871 1.00 96.62 197 GLY A C 1
ATOM 1532 O O . GLY A 1 197 ? -12.696 10.359 3.766 1.00 96.62 197 GLY A O 1
ATOM 1533 N N . LEU A 1 198 ? -10.932 10.962 5.014 1.00 98.38 198 LEU A N 1
ATOM 1534 C CA . LEU A 1 198 ? -10.072 11.380 3.911 1.00 98.38 198 LEU A CA 1
ATOM 1535 C C . LEU A 1 198 ? -8.632 10.963 4.197 1.00 98.38 198 LEU A C 1
ATOM 1537 O O . LEU A 1 198 ? -8.110 11.230 5.281 1.00 98.38 198 LEU A O 1
ATOM 1541 N N . TYR A 1 199 ? -7.996 10.368 3.197 1.00 98.69 199 TYR A N 1
ATOM 1542 C CA . TYR A 1 199 ? -6.601 9.956 3.227 1.00 98.69 199 TYR A CA 1
ATOM 1543 C C . TYR A 1 199 ? -5.873 10.593 2.048 1.00 98.69 199 TYR A C 1
ATOM 1545 O O . TYR A 1 199 ? -6.328 10.517 0.905 1.00 98.69 199 TYR A O 1
ATOM 1553 N N . LYS A 1 200 ? -4.714 11.183 2.321 1.00 98.81 200 LYS A N 1
ATOM 1554 C CA . LYS A 1 200 ? -3.734 11.601 1.322 1.00 98.81 200 LYS A CA 1
ATOM 1555 C C . LYS A 1 200 ? -2.477 10.771 1.526 1.00 98.81 200 LYS A C 1
ATOM 1557 O O . LYS A 1 200 ? -1.885 10.797 2.602 1.00 98.81 200 LYS A O 1
ATOM 1562 N N . ILE A 1 201 ? -2.084 10.031 0.501 1.00 98.88 201 ILE A N 1
ATOM 1563 C CA . ILE A 1 201 ? -0.908 9.162 0.503 1.00 98.88 201 ILE A CA 1
ATOM 1564 C C . ILE A 1 201 ? 0.134 9.685 -0.482 1.00 98.88 201 ILE A C 1
ATOM 1566 O O . ILE A 1 201 ? -0.202 10.174 -1.562 1.00 98.88 201 ILE A O 1
ATOM 1570 N N . GLU A 1 202 ? 1.404 9.587 -0.107 1.00 98.88 202 GLU A N 1
ATOM 1571 C CA . GLU A 1 202 ? 2.533 10.007 -0.930 1.00 98.88 202 GLU A CA 1
ATOM 1572 C C . GLU A 1 202 ? 3.643 8.949 -0.924 1.00 98.88 202 GLU A C 1
ATOM 1574 O O . GLU A 1 202 ? 3.958 8.356 0.112 1.00 98.88 202 GLU A O 1
ATOM 1579 N N . LEU A 1 203 ? 4.270 8.772 -2.086 1.00 98.75 203 LEU A N 1
ATOM 1580 C CA . LEU A 1 203 ? 5.579 8.139 -2.229 1.00 98.75 203 LEU A CA 1
ATOM 1581 C C . LEU A 1 203 ? 6.548 9.196 -2.746 1.00 98.75 203 LEU A C 1
ATOM 1583 O O . LEU A 1 203 ? 6.351 9.760 -3.822 1.00 98.75 203 LEU A O 1
ATOM 1587 N N . ILE A 1 204 ? 7.575 9.488 -1.960 1.00 98.81 204 ILE A N 1
ATOM 1588 C CA . ILE A 1 204 ? 8.513 10.581 -2.204 1.00 98.81 204 ILE A CA 1
ATOM 1589 C C . ILE A 1 204 ? 9.881 9.977 -2.505 1.00 98.81 204 ILE A C 1
ATOM 1591 O O . ILE A 1 204 ? 10.396 9.171 -1.731 1.00 98.81 204 ILE A O 1
ATOM 1595 N N . ASP A 1 205 ? 10.473 10.388 -3.620 1.00 98.31 205 ASP A N 1
ATOM 1596 C CA . ASP A 1 205 ? 11.826 10.023 -4.018 1.00 98.31 205 ASP A CA 1
ATOM 1597 C C . ASP A 1 205 ? 12.763 11.214 -3.766 1.00 98.31 205 ASP A C 1
ATOM 1599 O O . ASP A 1 205 ? 12.765 12.169 -4.552 1.00 98.31 205 ASP A O 1
ATOM 1603 N N . PRO A 1 206 ? 13.552 11.195 -2.677 1.00 98.00 206 PRO A N 1
ATOM 1604 C CA . PRO A 1 206 ? 14.488 12.274 -2.383 1.00 98.00 206 PRO A CA 1
ATOM 1605 C C . PRO A 1 206 ? 15.720 12.266 -3.299 1.00 98.00 206 PRO A C 1
ATOM 1607 O O . PRO A 1 206 ? 16.412 13.276 -3.375 1.00 98.00 206 PRO A O 1
ATOM 1610 N N . VAL A 1 207 ? 16.009 11.155 -3.988 1.00 97.31 207 VAL A N 1
ATOM 1611 C CA . VAL A 1 207 ? 17.179 11.021 -4.871 1.00 97.31 207 VAL A CA 1
ATOM 1612 C C . VAL A 1 207 ? 16.903 11.681 -6.218 1.00 97.31 207 VAL A C 1
ATOM 1614 O O . VAL A 1 207 ? 17.740 12.431 -6.714 1.00 97.31 207 VAL A O 1
ATOM 1617 N N . LEU A 1 208 ? 15.717 11.440 -6.782 1.00 95.44 208 LEU A N 1
ATOM 1618 C CA . LEU A 1 208 ? 15.275 12.024 -8.057 1.00 95.44 208 LEU A CA 1
ATOM 1619 C C . LEU A 1 208 ? 14.389 13.271 -7.877 1.00 95.44 208 LEU A C 1
ATOM 1621 O O . LEU A 1 208 ? 13.859 13.806 -8.845 1.00 95.44 208 LEU A O 1
ATOM 1625 N N . ASN A 1 209 ? 14.213 13.734 -6.634 1.00 96.00 209 ASN A N 1
ATOM 1626 C CA . ASN A 1 209 ? 13.435 14.920 -6.261 1.00 96.00 209 ASN A CA 1
ATOM 1627 C C . ASN A 1 209 ? 12.027 14.967 -6.890 1.00 96.00 209 ASN A C 1
ATOM 1629 O O . ASN A 1 209 ? 11.607 15.961 -7.488 1.00 96.00 209 ASN A O 1
ATOM 1633 N N . ARG A 1 210 ? 11.282 13.870 -6.754 1.00 96.00 210 ARG A N 1
ATOM 1634 C CA . ARG A 1 210 ? 9.926 13.711 -7.303 1.00 96.00 210 ARG A CA 1
ATOM 1635 C C . ARG A 1 210 ? 9.010 13.016 -6.303 1.00 96.00 210 ARG A C 1
ATOM 1637 O O . ARG A 1 210 ? 9.470 12.430 -5.325 1.00 96.00 210 ARG A O 1
ATOM 1644 N N . ARG A 1 211 ? 7.699 13.080 -6.529 1.00 97.94 211 ARG A N 1
ATOM 1645 C CA . ARG A 1 211 ? 6.705 12.395 -5.691 1.00 97.94 211 ARG A CA 1
ATOM 1646 C C . ARG A 1 211 ? 5.516 11.901 -6.506 1.00 97.94 211 ARG A C 1
ATOM 1648 O O . ARG A 1 211 ? 5.204 12.488 -7.537 1.00 97.94 211 ARG A O 1
ATOM 1655 N N . ILE A 1 212 ? 4.865 10.859 -6.008 1.00 98.44 212 ILE A N 1
ATOM 1656 C CA . ILE A 1 212 ? 3.528 10.419 -6.411 1.00 98.44 212 ILE A CA 1
ATOM 1657 C C . ILE A 1 212 ? 2.582 10.749 -5.259 1.00 98.44 212 ILE A C 1
ATOM 1659 O O . ILE A 1 212 ? 2.933 10.528 -4.099 1.00 98.44 212 ILE A O 1
ATOM 1663 N N . THR A 1 213 ? 1.391 11.255 -5.571 1.00 98.56 213 THR A N 1
ATOM 1664 C CA . THR A 1 213 ? 0.363 11.589 -4.581 1.00 98.56 213 THR A CA 1
ATOM 1665 C C . THR A 1 213 ? -0.980 11.015 -5.013 1.00 98.56 213 THR A C 1
ATOM 1667 O O . THR A 1 213 ? -1.334 11.081 -6.188 1.00 98.56 213 THR A O 1
ATOM 1670 N N . HIS A 1 214 ? -1.748 10.499 -4.057 1.00 98.69 214 HIS A N 1
ATOM 1671 C CA . HIS A 1 214 ? -3.153 10.146 -4.255 1.00 98.69 214 HIS A CA 1
ATOM 1672 C C . HIS A 1 214 ? -3.976 10.584 -3.055 1.00 98.69 214 HIS A C 1
ATOM 1674 O O . HIS A 1 214 ? -3.522 10.483 -1.916 1.00 98.69 214 HIS A O 1
ATOM 1680 N N . THR A 1 215 ? -5.194 11.042 -3.315 1.00 98.81 215 THR A N 1
ATOM 1681 C CA . THR A 1 215 ? -6.146 11.424 -2.274 1.00 98.81 215 THR A CA 1
ATOM 1682 C C . THR A 1 215 ? -7.445 10.682 -2.518 1.00 98.81 215 THR A C 1
ATOM 1684 O O . THR A 1 215 ? -7.978 10.722 -3.628 1.00 98.81 215 THR A O 1
ATOM 1687 N N . TYR A 1 216 ? -7.968 10.035 -1.482 1.00 98.75 216 TYR A N 1
ATOM 1688 C CA . TYR A 1 216 ? -9.235 9.324 -1.561 1.00 98.75 216 TYR A CA 1
ATOM 1689 C C . TYR A 1 216 ? -10.071 9.506 -0.292 1.00 98.75 216 TYR A C 1
ATOM 1691 O O . TYR A 1 216 ? -9.545 9.717 0.805 1.00 98.75 216 TYR A O 1
ATOM 1699 N N . ARG A 1 217 ? -11.391 9.449 -0.463 1.00 98.50 217 ARG A N 1
ATOM 1700 C CA . ARG A 1 217 ? -12.381 9.451 0.614 1.00 98.50 217 ARG A CA 1
ATOM 1701 C C . ARG A 1 217 ? -12.783 8.034 0.982 1.00 98.50 217 ARG A C 1
ATOM 1703 O O . ARG A 1 217 ? -12.815 7.148 0.132 1.00 98.50 217 ARG A O 1
ATOM 1710 N N . VAL A 1 218 ? -13.123 7.851 2.248 1.00 98.19 218 VAL A N 1
ATOM 1711 C CA . VAL A 1 218 ? -13.768 6.636 2.743 1.00 98.19 218 VAL A CA 1
ATOM 1712 C C . VAL A 1 218 ? -15.199 6.996 3.097 1.00 98.19 218 VAL A C 1
ATOM 1714 O O . VAL A 1 218 ? -15.436 7.871 3.931 1.00 98.19 218 VAL A O 1
ATOM 1717 N N . LYS A 1 219 ? -16.146 6.329 2.446 1.00 97.31 219 LYS A N 1
ATOM 1718 C CA . LYS A 1 219 ? -17.576 6.499 2.677 1.00 97.31 219 LYS A CA 1
ATOM 1719 C C . LYS A 1 219 ? -18.126 5.255 3.363 1.00 97.31 219 LYS A C 1
ATOM 1721 O O . LYS A 1 219 ? -18.064 4.160 2.811 1.00 97.31 219 LYS A O 1
ATOM 1726 N N . THR A 1 220 ? -18.661 5.422 4.565 1.00 96.19 220 THR A N 1
ATOM 1727 C CA . THR A 1 220 ? -19.402 4.354 5.245 1.00 96.19 220 THR A CA 1
ATOM 1728 C C . THR A 1 220 ? -20.788 4.205 4.609 1.00 96.19 220 THR A C 1
ATOM 1730 O O . THR A 1 220 ? -21.430 5.219 4.319 1.00 96.19 220 THR A O 1
ATOM 1733 N N . LEU A 1 221 ? -21.207 2.961 4.354 1.00 93.69 221 LEU A N 1
ATOM 1734 C CA . LEU A 1 221 ? -22.509 2.600 3.775 1.00 93.69 221 LEU A CA 1
ATOM 1735 C C . LEU A 1 221 ? -23.659 2.613 4.788 1.00 93.69 221 LEU A C 1
ATOM 1737 O O . LEU A 1 221 ? -23.411 2.338 5.982 1.00 93.69 221 LEU A O 1
#

Radius of gyration: 16.34 Å; chains: 1; bounding box: 41×38×46 Å